Protein AF-A0A7S0Z0B0-F1 (afdb_monomer_lite)

pLDDT: mean 73.22, std 22.77, range [30.81, 98.38]

Organism: NCBI:txid464990

Radius of gyration: 20.61 Å; chains: 1; bounding box: 43×30×64 Å

Sequence (188 aa):
VGSALHVGWGVGGGGGDIWGQVTAACDRQGQSWASWAYKSFCIDDAPAHGEGQCGAFGCCRTGYGGHMFGNATIPPLDAQAKLARTYAPAVSGEILTSLFDPATHTFTLTYAPGAPGAGGAGATEIFTSDKLHYPDGMSVAVEPEGSATWKRVPNGLVVVATGAPLTDQITITVSPVNPSRGGAGAGR

Secondary structure (DSSP, 8-state):
-PPP-------SS----HHHHHHHHHHHHT-----S-SS-----SS---S--GGGGSSSSSS-SS-SSSTTSSS--HHHHHHHS--EEEE-SEEEEEEEEETTTTEEEEEEEEPPTTSS--PPEEEE--HHHH-TT-EEEEEESTTSEEEEEETTEEEEEE-SSS--S-EEEEEEE--TT--------

Foldseek 3Di:
DDDDDPPDPDDDDDPDPPLLVVVQVCQAVVHDDDDPDPDADAPDPDQDDDDDPCCDPGDSSHDDACPQAHNDPDRPLVSCLSPVAKWWPDDQAAWPGWDADSVFSKTKTKGFHDDDPPPDLAWTKIFHPCVNFAVVHKDKDKPPPPQWDWDDDVRTITIGGDVPVRDRMMMIMIGHDDPVPPDDDDDD

Structure 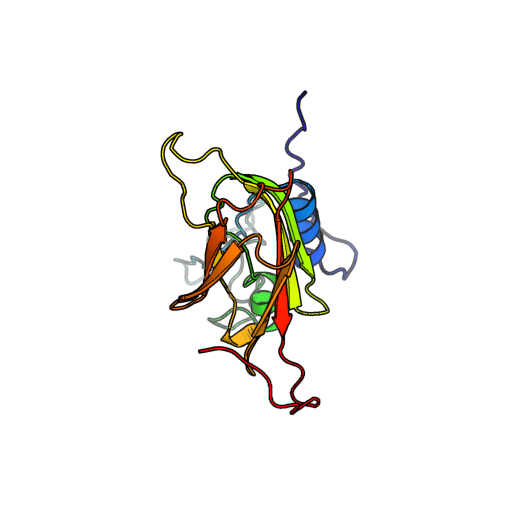(mmCIF, N/CA/C/O backbone):
data_AF-A0A7S0Z0B0-F1
#
_entry.id   AF-A0A7S0Z0B0-F1
#
loop_
_atom_site.group_PDB
_atom_site.id
_atom_site.type_symbol
_atom_site.label_atom_id
_atom_site.label_alt_id
_atom_site.label_comp_id
_atom_site.label_asym_id
_atom_site.label_entity_id
_atom_site.label_seq_id
_atom_site.pdbx_PDB_ins_code
_atom_site.Cartn_x
_atom_site.Cartn_y
_atom_site.Cartn_z
_atom_site.occupancy
_atom_site.B_iso_or_equiv
_atom_site.auth_seq_id
_atom_site.auth_comp_id
_atom_site.auth_asym_id
_atom_site.auth_atom_id
_atom_site.pdbx_PDB_model_num
ATOM 1 N N . VAL A 1 1 ? -21.133 12.444 -9.482 1.00 33.47 1 VAL A N 1
ATOM 2 C CA . VAL A 1 1 ? -20.845 13.547 -10.431 1.00 33.47 1 VAL A CA 1
ATOM 3 C C . VAL A 1 1 ? -19.562 13.163 -11.144 1.00 33.47 1 VAL A C 1
ATOM 5 O O . VAL A 1 1 ? -18.609 12.820 -10.463 1.00 33.47 1 VAL A O 1
ATOM 8 N N . GLY A 1 2 ? -19.619 13.003 -12.467 1.00 39.12 2 GLY A N 1
ATOM 9 C CA . GLY A 1 2 ? -18.650 12.217 -13.235 1.00 39.12 2 GLY A CA 1
ATOM 10 C C . GLY A 1 2 ? -17.251 12.826 -13.294 1.00 39.12 2 GLY A C 1
ATOM 11 O O . GLY A 1 2 ? -17.096 13.967 -13.718 1.00 39.12 2 GLY A O 1
ATOM 12 N N . SER A 1 3 ? -16.245 12.027 -12.939 1.00 32.62 3 SER A N 1
ATOM 13 C CA . SER A 1 3 ? -14.854 12.289 -13.300 1.00 32.62 3 SER A CA 1
ATOM 14 C C . SER A 1 3 ? -14.544 11.539 -14.587 1.00 32.62 3 SER A C 1
ATOM 16 O O . SER A 1 3 ? -14.638 10.314 -14.652 1.00 32.62 3 SER A O 1
ATOM 18 N N . ALA A 1 4 ? -14.222 12.301 -15.628 1.00 32.06 4 ALA A N 1
ATOM 19 C CA . ALA A 1 4 ? -13.743 11.780 -16.894 1.00 32.06 4 ALA A CA 1
ATOM 20 C C . ALA A 1 4 ? -12.455 10.967 -16.679 1.00 32.06 4 ALA A C 1
ATOM 22 O O . ALA A 1 4 ? -11.542 11.401 -15.976 1.00 32.06 4 ALA A O 1
ATOM 23 N N . LEU A 1 5 ? -12.392 9.795 -17.312 1.00 33.78 5 LEU A N 1
ATOM 24 C CA . LEU A 1 5 ? -11.193 8.976 -17.442 1.00 33.78 5 LEU A CA 1
ATOM 25 C C . LEU A 1 5 ? -10.121 9.798 -18.177 1.00 33.78 5 LEU A C 1
ATOM 27 O O . LEU A 1 5 ? -10.195 9.976 -19.393 1.00 33.78 5 LEU A O 1
ATOM 31 N N . HIS A 1 6 ? -9.140 10.334 -17.452 1.00 31.28 6 HIS A N 1
ATOM 32 C CA . HIS A 1 6 ? -7.998 11.008 -18.062 1.00 31.28 6 HIS A CA 1
ATOM 33 C C . HIS A 1 6 ? -6.960 9.944 -18.440 1.00 31.28 6 HIS A C 1
ATOM 35 O O . HIS A 1 6 ? -6.058 9.627 -17.669 1.00 31.28 6 HIS A O 1
ATOM 41 N N . VAL A 1 7 ? -7.108 9.352 -19.629 1.00 36.03 7 VAL A N 1
ATOM 42 C CA . VAL A 1 7 ? -6.058 8.513 -20.223 1.00 36.03 7 VAL A CA 1
ATOM 43 C C . VAL A 1 7 ? -4.972 9.448 -20.749 1.00 36.03 7 VAL A C 1
ATOM 45 O O . VAL A 1 7 ? -5.028 9.923 -21.882 1.00 36.03 7 VAL A O 1
ATOM 48 N N . GLY A 1 8 ? -4.006 9.773 -19.892 1.00 30.81 8 GLY A N 1
ATOM 49 C CA . GLY A 1 8 ? -2.824 10.533 -20.282 1.00 30.81 8 GLY A CA 1
ATOM 50 C C . GLY A 1 8 ? -1.891 9.669 -21.128 1.00 30.81 8 GLY A C 1
ATOM 51 O O . GLY A 1 8 ? -1.116 8.884 -20.590 1.00 30.81 8 GLY A O 1
ATOM 52 N N . TRP A 1 9 ? -1.941 9.826 -22.450 1.00 35.41 9 TRP A N 1
ATOM 53 C CA . TRP A 1 9 ? -0.894 9.334 -23.344 1.00 35.41 9 TRP A CA 1
ATOM 54 C C . TRP A 1 9 ? 0.287 10.306 -23.299 1.00 35.41 9 TRP A C 1
ATOM 56 O O . TRP A 1 9 ? 0.296 11.329 -23.981 1.00 35.41 9 TRP A O 1
ATOM 66 N N . GLY A 1 10 ? 1.284 10.010 -22.469 1.00 32.94 10 GLY A N 1
ATOM 67 C CA . GLY A 1 10 ? 2.543 10.750 -22.457 1.00 32.94 10 GLY A CA 1
ATOM 68 C C . GLY A 1 10 ? 3.464 10.272 -23.575 1.00 32.94 10 GLY A C 1
ATOM 69 O O . GLY A 1 10 ? 4.235 9.338 -23.372 1.00 32.94 10 GLY A O 1
ATOM 70 N N . VAL A 1 11 ? 3.410 10.918 -24.742 1.00 39.50 11 VAL A N 1
ATOM 71 C CA . VAL A 1 11 ? 4.448 10.795 -25.776 1.00 39.50 11 VAL A CA 1
ATOM 72 C C . VAL A 1 11 ? 5.296 12.069 -25.772 1.00 39.50 11 VAL A C 1
ATOM 74 O O . VAL A 1 11 ? 4.862 13.101 -26.267 1.00 39.50 11 VAL A O 1
ATOM 77 N N . GLY A 1 12 ? 6.520 11.957 -25.245 1.00 34.62 12 GLY A N 1
ATOM 78 C CA . GLY A 1 12 ? 7.667 12.812 -25.582 1.00 34.62 12 GLY A CA 1
ATOM 79 C C . GLY A 1 12 ? 7.821 14.146 -24.835 1.00 34.62 12 GLY A C 1
ATOM 80 O O . GLY A 1 12 ? 6.920 14.974 -24.815 1.00 34.62 12 GLY A O 1
ATOM 81 N N . GLY A 1 13 ? 9.031 14.399 -24.313 1.00 33.38 13 GLY A N 1
ATOM 82 C CA . GLY A 1 13 ? 9.547 15.773 -24.192 1.00 33.38 13 GLY A CA 1
ATOM 83 C C . GLY A 1 13 ? 10.157 16.222 -22.861 1.00 33.38 13 GLY A C 1
ATOM 84 O O . GLY A 1 13 ? 10.573 17.370 -22.771 1.00 33.38 13 GLY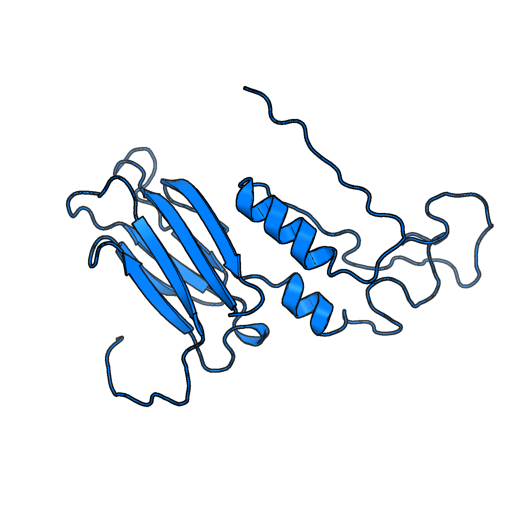 A O 1
ATOM 85 N N . GLY A 1 14 ? 10.258 15.370 -21.841 1.00 35.91 14 GLY A N 1
ATOM 86 C CA . GLY A 1 14 ? 10.975 15.704 -20.606 1.00 35.91 14 GLY A CA 1
ATOM 87 C C . GLY A 1 14 ? 11.312 14.441 -19.830 1.00 35.91 14 GLY A C 1
ATOM 88 O O . GLY A 1 14 ? 10.442 13.596 -19.649 1.00 35.91 14 GLY A O 1
ATOM 89 N N . GLY A 1 15 ? 12.565 14.282 -19.403 1.00 48.47 15 GLY A N 1
ATOM 90 C CA . GLY A 1 15 ? 13.055 13.127 -18.635 1.00 48.47 15 GLY A CA 1
ATOM 91 C C . GLY A 1 15 ? 12.501 13.060 -17.207 1.00 48.47 15 GLY A C 1
ATOM 92 O O . GLY A 1 15 ? 13.269 13.024 -16.252 1.00 48.47 15 GLY A O 1
ATOM 93 N N . GLY A 1 16 ? 11.179 13.112 -17.053 1.00 61.94 16 GLY A N 1
ATOM 94 C CA . GLY A 1 16 ? 10.476 12.991 -15.782 1.00 61.94 16 GLY A CA 1
ATOM 95 C C . GLY A 1 16 ? 10.054 11.551 -15.499 1.00 61.94 16 GLY A C 1
ATOM 96 O O . GLY A 1 16 ? 9.845 10.753 -16.412 1.00 61.94 16 GLY A O 1
ATOM 97 N N . ASP A 1 17 ? 9.907 11.224 -14.217 1.00 78.38 17 ASP A N 1
ATOM 98 C CA . ASP A 1 17 ? 9.410 9.929 -13.753 1.00 78.38 17 ASP A CA 1
ATOM 99 C C . ASP A 1 17 ? 7.920 9.733 -14.095 1.00 78.38 17 ASP A C 1
ATOM 101 O O . ASP A 1 17 ? 7.039 9.951 -13.262 1.00 78.38 17 ASP A O 1
ATOM 105 N N . ILE A 1 18 ? 7.629 9.356 -15.343 1.00 79.44 18 ILE A N 1
ATOM 106 C CA . ILE A 1 18 ? 6.256 9.179 -15.839 1.00 79.44 18 ILE A CA 1
ATOM 107 C C . ILE A 1 18 ? 5.487 8.108 -15.057 1.00 79.44 18 ILE A C 1
ATOM 109 O O . ILE A 1 18 ? 4.300 8.276 -14.789 1.00 79.44 18 ILE A O 1
ATOM 113 N N . TRP A 1 19 ? 6.168 7.043 -14.628 1.00 79.50 19 TRP A N 1
ATOM 114 C CA . TRP A 1 19 ? 5.564 5.982 -13.827 1.00 79.50 19 TRP A CA 1
ATOM 115 C C . TRP A 1 19 ? 5.116 6.515 -12.476 1.00 79.50 19 TRP A C 1
ATOM 117 O O . TRP A 1 19 ? 3.941 6.385 -12.143 1.00 79.50 19 TRP A O 1
ATOM 127 N N . GLY A 1 20 ? 6.015 7.190 -11.752 1.00 84.25 20 GLY A N 1
ATOM 128 C CA . GLY A 1 20 ? 5.686 7.805 -10.470 1.00 84.25 20 GLY A CA 1
ATOM 129 C C . GLY A 1 20 ? 4.535 8.806 -10.583 1.00 84.25 20 GLY A C 1
ATOM 130 O O . GLY A 1 20 ? 3.634 8.800 -9.745 1.00 84.25 20 GLY A O 1
ATOM 131 N N . GLN A 1 21 ? 4.507 9.616 -11.648 1.00 86.31 21 GLN A N 1
ATOM 132 C CA . GLN A 1 21 ? 3.432 10.584 -11.888 1.00 86.31 21 GLN A CA 1
ATOM 133 C C . GLN A 1 21 ? 2.070 9.916 -12.111 1.00 86.31 21 GLN A C 1
ATOM 135 O O . GLN A 1 21 ? 1.090 10.323 -11.483 1.00 86.31 21 GLN A O 1
ATOM 140 N N . VAL A 1 22 ? 2.006 8.894 -12.972 1.00 89.12 22 VAL A N 1
ATOM 141 C CA . VAL A 1 22 ? 0.758 8.174 -13.271 1.00 89.12 22 VAL A CA 1
ATOM 142 C C . VAL A 1 22 ? 0.271 7.421 -12.040 1.00 89.12 22 VAL A C 1
ATOM 144 O O . VAL A 1 22 ? -0.881 7.593 -11.648 1.00 89.12 22 VAL A O 1
ATOM 147 N N . THR A 1 23 ? 1.140 6.660 -11.369 1.00 90.06 23 THR A N 1
ATOM 148 C CA . THR A 1 23 ? 0.734 5.903 -10.177 1.00 90.06 23 THR A CA 1
ATOM 149 C C . THR A 1 23 ? 0.296 6.830 -9.046 1.00 90.06 23 THR A C 1
ATOM 151 O O . THR A 1 23 ? -0.716 6.572 -8.411 1.00 90.06 23 THR A O 1
ATOM 154 N N . ALA A 1 24 ? 0.981 7.962 -8.835 1.00 88.19 24 ALA A N 1
ATOM 155 C CA . ALA A 1 24 ? 0.568 8.936 -7.824 1.00 88.19 24 ALA A CA 1
ATOM 156 C C . ALA A 1 24 ? -0.768 9.613 -8.172 1.00 88.19 24 ALA A C 1
ATOM 158 O O . ALA A 1 24 ? -1.536 9.964 -7.277 1.00 88.19 24 ALA A O 1
ATOM 159 N N . ALA A 1 25 ? -1.057 9.830 -9.459 1.00 90.81 25 ALA A N 1
ATOM 160 C CA . ALA A 1 25 ? -2.356 10.337 -9.887 1.00 90.81 25 ALA A CA 1
ATOM 161 C C . ALA A 1 25 ? -3.469 9.308 -9.643 1.00 90.81 25 ALA A C 1
ATOM 163 O O . ALA A 1 25 ? -4.513 9.681 -9.114 1.00 90.81 25 ALA A O 1
ATOM 164 N N . CYS A 1 26 ? -3.227 8.037 -9.966 1.00 92.19 26 CYS A N 1
ATOM 165 C CA . CYS A 1 26 ? -4.149 6.936 -9.700 1.00 92.19 26 CYS A CA 1
ATOM 166 C C . CYS A 1 26 ? -4.450 6.783 -8.203 1.00 92.19 26 CYS A C 1
ATOM 168 O O . CYS A 1 26 ? -5.621 6.792 -7.826 1.00 92.19 26 CYS A O 1
ATOM 170 N N . ASP A 1 27 ? -3.416 6.752 -7.358 1.00 91.56 27 ASP A N 1
ATOM 171 C CA . ASP A 1 27 ? -3.541 6.665 -5.898 1.00 91.56 27 ASP A CA 1
ATOM 172 C C . ASP A 1 27 ? -4.406 7.813 -5.337 1.00 91.56 27 ASP A C 1
ATOM 174 O O . ASP A 1 27 ? -5.366 7.584 -4.602 1.00 91.56 27 ASP A O 1
ATOM 178 N N . ARG A 1 28 ? -4.147 9.062 -5.761 1.00 88.50 28 ARG A N 1
ATOM 179 C CA . ARG A 1 28 ? -4.938 10.239 -5.339 1.00 88.50 28 ARG A CA 1
ATOM 180 C C . ARG A 1 28 ? -6.407 10.190 -5.760 1.00 88.50 28 ARG A C 1
ATOM 182 O O . ARG A 1 28 ? -7.221 10.873 -5.148 1.00 88.50 28 ARG A O 1
ATOM 189 N N . GLN A 1 29 ? -6.729 9.473 -6.831 1.00 91.56 29 GLN A N 1
ATOM 190 C CA . GLN A 1 29 ? -8.088 9.385 -7.373 1.00 91.56 29 GLN A CA 1
ATOM 191 C C . GLN A 1 29 ? -8.788 8.074 -6.997 1.00 91.56 29 GLN A C 1
ATOM 193 O O . GLN A 1 29 ? -9.913 7.848 -7.440 1.00 91.56 29 GLN A O 1
ATOM 198 N N . GLY A 1 30 ? -8.130 7.194 -6.231 1.00 88.12 30 GLY A N 1
ATOM 199 C CA . GLY A 1 30 ? -8.649 5.860 -5.928 1.00 88.12 30 GLY A CA 1
ATOM 200 C C . GLY A 1 30 ? -8.866 5.006 -7.182 1.00 88.12 30 GLY A C 1
ATOM 201 O O . GLY A 1 30 ? -9.786 4.193 -7.222 1.00 88.12 30 GLY A O 1
ATOM 202 N N . GLN A 1 31 ? -8.070 5.220 -8.235 1.00 91.81 31 GLN A N 1
ATOM 203 C CA . GLN A 1 31 ? -8.204 4.500 -9.502 1.00 91.81 31 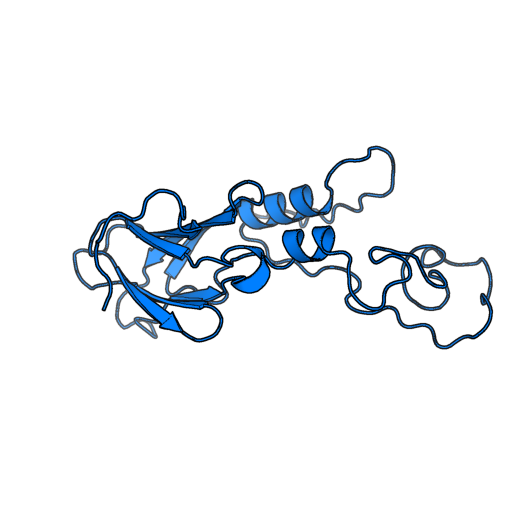GLN A CA 1
ATOM 204 C C . GLN A 1 31 ? -7.178 3.377 -9.608 1.00 91.81 31 GLN A C 1
ATOM 206 O O . GLN A 1 31 ? -5.991 3.567 -9.358 1.00 91.81 31 GLN A O 1
ATOM 211 N N . SER A 1 32 ? -7.630 2.206 -10.053 1.00 90.44 32 SER A N 1
ATOM 212 C CA . SER A 1 32 ? -6.728 1.140 -10.483 1.00 90.44 32 SER A CA 1
ATOM 213 C C . SER A 1 32 ? -6.073 1.488 -11.820 1.00 90.44 32 SER A C 1
ATOM 215 O O . SER A 1 32 ? -6.580 2.293 -12.602 1.00 90.44 32 SER A O 1
ATOM 217 N N . TRP A 1 33 ? -4.956 0.833 -12.109 1.00 90.62 33 TRP A N 1
ATOM 218 C CA . TRP A 1 33 ? -4.240 0.964 -13.371 1.00 90.62 33 TRP A CA 1
ATOM 219 C C . TRP A 1 33 ? -3.688 -0.392 -13.801 1.00 90.62 33 TRP A C 1
ATOM 221 O O . TRP A 1 33 ? -3.541 -1.312 -12.998 1.00 90.62 33 TRP A O 1
ATOM 231 N N . ALA A 1 34 ? -3.372 -0.506 -15.085 1.00 86.75 34 ALA A N 1
ATOM 232 C CA . ALA A 1 34 ? -2.645 -1.633 -15.645 1.00 86.75 34 ALA A CA 1
ATOM 233 C C . ALA A 1 34 ? -1.553 -1.075 -16.555 1.00 86.75 34 ALA A C 1
ATOM 235 O O . ALA A 1 34 ? -1.832 -0.245 -17.422 1.00 86.75 34 ALA A O 1
ATOM 236 N N . SER A 1 35 ? -0.305 -1.492 -16.343 1.00 80.44 35 SER A N 1
ATOM 237 C CA . SER A 1 35 ? 0.793 -1.080 -17.212 1.00 80.44 35 SER A CA 1
ATOM 238 C C . SER A 1 35 ? 0.782 -1.891 -18.507 1.00 80.44 35 SER A C 1
ATOM 240 O O . SER A 1 35 ? 0.527 -3.097 -18.519 1.00 80.44 35 SER A O 1
ATOM 242 N N . TRP A 1 36 ? 1.086 -1.216 -19.613 1.00 70.12 36 TRP A N 1
ATOM 243 C CA . TRP A 1 36 ? 1.367 -1.855 -20.893 1.00 70.12 36 TRP A CA 1
ATOM 244 C C . TRP A 1 36 ? 2.876 -1.790 -21.175 1.00 70.12 36 TRP A C 1
ATOM 246 O O . TRP A 1 36 ? 3.453 -0.714 -21.058 1.00 70.12 36 TRP A O 1
ATOM 256 N N . ALA A 1 37 ? 3.568 -2.865 -21.558 1.00 64.06 37 ALA A N 1
ATOM 257 C CA . ALA A 1 37 ? 3.147 -4.269 -21.637 1.00 64.06 37 ALA A CA 1
ATOM 258 C C . ALA A 1 37 ? 3.887 -5.106 -20.583 1.00 64.06 37 ALA A C 1
ATOM 260 O O . ALA A 1 37 ? 5.062 -4.873 -20.326 1.00 64.06 37 ALA A O 1
ATOM 261 N N . TYR A 1 38 ? 3.231 -6.123 -20.015 1.00 59.22 38 TYR A N 1
ATOM 262 C CA . TYR A 1 38 ? 3.886 -7.072 -19.100 1.00 59.22 38 TYR A CA 1
ATOM 263 C C . TYR A 1 38 ? 4.951 -7.937 -19.801 1.00 59.22 38 TYR A C 1
ATOM 265 O O . TYR A 1 38 ? 5.950 -8.319 -19.197 1.00 59.22 38 TYR A O 1
ATOM 273 N N . LYS A 1 39 ? 4.746 -8.251 -21.086 1.00 55.66 39 LYS A N 1
ATOM 274 C CA . LYS A 1 39 ? 5.649 -9.072 -21.898 1.00 55.66 39 LYS A CA 1
ATOM 275 C C . LYS A 1 39 ? 5.731 -8.527 -23.319 1.00 55.66 39 LYS A C 1
ATOM 277 O O . LYS A 1 39 ? 4.713 -8.164 -23.905 1.00 55.66 39 LYS A O 1
ATOM 282 N N . SER A 1 40 ? 6.930 -8.552 -23.891 1.00 53.16 40 SER A N 1
ATOM 283 C CA . SER A 1 40 ? 7.136 -8.328 -25.321 1.00 53.16 40 SER A CA 1
ATOM 284 C C . SER A 1 40 ? 6.813 -9.607 -26.093 1.00 53.16 40 SER A C 1
ATOM 286 O O . SER A 1 40 ? 7.442 -10.644 -25.882 1.00 53.16 40 SER A O 1
ATOM 288 N N . PHE A 1 41 ? 5.828 -9.542 -26.986 1.00 50.72 41 PHE A N 1
ATOM 289 C CA . PHE A 1 41 ? 5.547 -10.602 -27.951 1.00 50.72 41 PHE A CA 1
ATOM 290 C C . PHE A 1 41 ? 6.136 -10.185 -29.304 1.00 50.72 41 PHE A C 1
ATOM 292 O O . PHE A 1 41 ? 5.626 -9.268 -29.949 1.00 50.72 41 PHE A O 1
ATOM 299 N N . CYS A 1 42 ? 7.217 -10.847 -29.717 1.00 50.59 42 CYS A N 1
ATOM 300 C CA . CYS A 1 42 ? 7.668 -10.860 -31.106 1.00 50.59 42 CYS A CA 1
ATOM 301 C C . CYS A 1 42 ? 7.602 -12.306 -31.597 1.00 50.59 42 CYS A C 1
ATOM 303 O O . CYS A 1 42 ? 8.120 -13.200 -30.929 1.00 50.59 42 CYS A O 1
ATOM 305 N N . ILE A 1 43 ? 6.924 -12.515 -32.725 1.00 44.09 43 ILE A N 1
ATOM 306 C CA . ILE A 1 43 ? 6.898 -13.792 -33.454 1.00 44.09 43 ILE A CA 1
ATOM 307 C C . ILE A 1 43 ? 7.890 -13.777 -34.627 1.00 44.09 43 ILE A C 1
ATOM 309 O O . ILE A 1 43 ? 8.285 -14.843 -35.081 1.00 44.09 43 ILE A O 1
ATOM 313 N N . ASP A 1 44 ? 8.327 -12.599 -35.081 1.00 47.03 44 ASP A N 1
ATOM 314 C CA . ASP A 1 44 ? 9.138 -12.473 -36.291 1.00 47.03 44 ASP A CA 1
ATOM 315 C C . ASP A 1 44 ? 10.639 -12.345 -35.993 1.00 47.03 44 ASP A C 1
ATOM 317 O O . ASP A 1 44 ? 11.050 -11.796 -34.964 1.00 47.03 44 ASP A O 1
ATOM 321 N N . ASP A 1 45 ? 11.460 -12.782 -36.951 1.00 52.00 45 ASP A N 1
ATOM 322 C CA . ASP A 1 45 ? 12.933 -12.737 -36.915 1.00 52.00 45 ASP A CA 1
ATOM 323 C C . ASP A 1 45 ? 13.513 -11.533 -37.695 1.00 52.00 45 ASP A C 1
ATOM 325 O O . ASP A 1 45 ? 14.711 -11.256 -37.623 1.00 52.00 45 ASP A O 1
ATOM 329 N N . ALA A 1 46 ? 12.660 -10.795 -38.423 1.00 53.47 46 ALA A N 1
ATOM 330 C CA . ALA A 1 46 ? 12.976 -9.518 -39.063 1.00 53.47 46 ALA A CA 1
ATOM 331 C C . ALA A 1 46 ? 11.842 -8.469 -38.899 1.00 53.47 46 ALA A C 1
ATOM 333 O O . ALA A 1 46 ? 10.674 -8.836 -38.773 1.00 53.47 46 ALA A O 1
ATOM 334 N N . PRO A 1 47 ? 12.143 -7.152 -38.934 1.00 52.59 47 PRO A N 1
ATOM 335 C CA . PRO A 1 47 ? 11.142 -6.092 -38.793 1.00 52.59 47 PRO A CA 1
ATOM 336 C C . PRO A 1 47 ? 10.142 -6.097 -39.957 1.00 52.59 47 PRO A C 1
ATOM 338 O O . PRO A 1 47 ? 10.445 -5.660 -41.069 1.00 52.59 47 PRO A O 1
ATOM 341 N N . ALA A 1 48 ? 8.921 -6.554 -39.687 1.00 51.34 48 ALA A N 1
ATOM 342 C CA . ALA A 1 48 ? 7.823 -6.519 -40.640 1.00 51.34 48 ALA A CA 1
ATOM 343 C C . ALA A 1 48 ? 7.197 -5.107 -40.702 1.00 51.34 48 ALA A C 1
ATOM 345 O O . ALA A 1 48 ? 6.271 -4.775 -39.966 1.00 51.34 48 ALA A O 1
ATOM 346 N N . HIS A 1 49 ? 7.703 -4.300 -41.639 1.00 49.25 49 HIS A N 1
ATOM 347 C CA . HIS A 1 49 ? 7.024 -3.180 -42.314 1.00 49.25 49 HIS A CA 1
ATOM 348 C C . HIS A 1 49 ? 6.653 -1.920 -41.491 1.00 49.25 49 HIS A C 1
ATOM 350 O O . HIS A 1 49 ? 5.895 -1.941 -40.521 1.00 49.25 49 HIS A O 1
ATOM 356 N N . GLY A 1 50 ? 7.134 -0.765 -41.968 1.00 49.09 50 GLY A N 1
ATOM 357 C CA . GLY A 1 50 ? 7.006 0.564 -41.353 1.00 49.09 50 GLY A CA 1
ATOM 358 C C . GLY A 1 50 ? 5.631 1.247 -41.435 1.00 49.09 50 GLY A C 1
ATOM 359 O O . GLY A 1 50 ? 5.580 2.429 -41.750 1.00 49.09 50 GLY A O 1
ATOM 360 N N . GLU A 1 51 ? 4.523 0.557 -41.143 1.00 51.31 51 GLU A N 1
ATOM 361 C CA . GLU A 1 51 ? 3.166 1.107 -41.369 1.00 51.31 51 GLU A CA 1
ATOM 362 C C . GLU A 1 51 ? 2.189 1.042 -40.174 1.00 51.31 51 GLU A C 1
ATOM 364 O O . GLU A 1 51 ? 0.982 0.866 -40.350 1.00 51.31 51 GLU A O 1
ATOM 369 N N . GLY A 1 52 ? 2.637 1.197 -38.926 1.00 48.59 52 GLY A N 1
ATOM 370 C CA . GLY A 1 52 ? 1.685 1.336 -37.811 1.00 48.59 52 GLY A CA 1
ATOM 371 C C . GLY A 1 52 ? 2.177 2.159 -36.645 1.00 48.59 52 GLY A C 1
ATOM 372 O O . GLY A 1 52 ? 3.356 2.118 -36.334 1.00 48.59 52 GLY A O 1
ATOM 373 N N . GLN A 1 53 ? 1.253 2.832 -35.949 1.00 43.94 53 GLN A N 1
ATOM 374 C CA . GLN A 1 53 ? 1.507 3.523 -34.673 1.00 43.94 53 GLN A CA 1
ATOM 375 C C . GLN A 1 53 ? 2.072 2.600 -33.590 1.00 43.94 53 GLN A C 1
ATOM 377 O O . GLN A 1 53 ? 2.787 3.050 -32.702 1.00 43.94 53 GLN A O 1
ATOM 382 N N . CYS A 1 54 ? 1.804 1.299 -33.692 1.00 43.41 54 CYS A N 1
ATOM 383 C CA . CYS A 1 54 ? 2.420 0.308 -32.825 1.00 43.41 54 CYS A CA 1
ATOM 384 C C . CYS A 1 54 ? 3.935 0.201 -33.084 1.00 43.41 54 CYS A C 1
ATOM 386 O O . CYS A 1 54 ? 4.624 -0.199 -32.157 1.00 43.41 54 CYS A O 1
ATOM 388 N N . GLY A 1 55 ? 4.419 0.680 -34.254 1.00 42.97 55 GLY A N 1
ATOM 389 C CA . GLY A 1 55 ? 5.793 0.779 -34.822 1.00 42.97 55 GLY A CA 1
ATOM 390 C C . GLY A 1 55 ? 6.954 0.799 -33.823 1.00 42.97 55 GLY A C 1
ATOM 391 O O . GLY A 1 55 ? 7.985 0.140 -33.976 1.00 42.97 55 GLY A O 1
ATOM 392 N N . ALA A 1 56 ? 6.746 1.585 -32.778 1.00 41.94 56 ALA A N 1
ATOM 393 C CA . ALA A 1 56 ? 7.749 1.964 -31.808 1.00 41.94 56 ALA A CA 1
ATOM 394 C C . ALA A 1 56 ? 7.453 1.462 -30.372 1.00 41.94 56 ALA A C 1
ATOM 396 O O . ALA A 1 56 ? 8.173 1.866 -29.467 1.00 41.94 56 ALA A O 1
ATOM 397 N N . PHE A 1 57 ? 6.408 0.641 -30.113 1.00 42.69 57 PHE A N 1
ATOM 398 C CA . PHE A 1 57 ? 5.826 0.487 -28.750 1.00 42.69 57 PHE A CA 1
ATOM 399 C C . PHE A 1 57 ? 5.224 -0.897 -28.284 1.00 42.69 57 PHE A C 1
ATOM 401 O O . PHE A 1 57 ? 4.267 -0.913 -27.522 1.00 42.69 57 PHE A O 1
ATOM 408 N N . GLY A 1 58 ? 5.753 -2.081 -28.613 1.00 47.28 58 GLY A N 1
ATOM 409 C CA . GLY A 1 58 ? 5.279 -3.466 -28.168 1.00 47.28 58 GLY A CA 1
ATOM 410 C C . GLY A 1 58 ? 4.146 -4.245 -28.968 1.00 47.28 58 GLY A C 1
ATOM 411 O O . GLY A 1 58 ? 3.029 -3.752 -28.915 1.00 47.28 58 GLY A O 1
ATOM 412 N N . CYS A 1 59 ? 4.385 -5.413 -29.677 1.00 40.16 59 CYS A N 1
ATOM 413 C CA . CYS A 1 59 ? 3.608 -6.179 -30.767 1.00 40.16 59 CYS A CA 1
ATOM 414 C C . CYS A 1 59 ? 4.168 -6.253 -32.259 1.00 40.16 59 CYS A C 1
ATOM 416 O O . CYS A 1 59 ? 3.658 -5.514 -33.099 1.00 40.16 59 CYS A O 1
ATOM 418 N N . CYS A 1 60 ? 5.163 -7.115 -32.614 1.00 49.03 60 CYS A N 1
ATOM 419 C CA . CYS A 1 60 ? 5.943 -7.316 -33.905 1.00 49.03 60 CYS A CA 1
ATOM 420 C C . CYS A 1 60 ? 6.406 -6.094 -34.741 1.00 49.03 60 CYS A C 1
ATOM 422 O O . CYS A 1 60 ? 7.327 -6.134 -35.550 1.00 49.03 60 CYS A O 1
ATOM 424 N N . ARG A 1 61 ? 5.762 -4.979 -34.504 1.00 44.31 61 ARG A N 1
ATOM 425 C CA . ARG A 1 61 ? 5.769 -3.694 -35.139 1.00 44.31 61 ARG A CA 1
ATOM 426 C C . ARG A 1 61 ? 6.342 -2.744 -34.117 1.00 44.31 61 ARG A C 1
ATOM 428 O O . ARG A 1 61 ? 5.820 -1.686 -34.011 1.00 44.31 61 ARG A O 1
ATOM 435 N N . THR A 1 62 ? 7.199 -3.155 -33.197 1.00 41.56 62 THR A N 1
ATOM 436 C CA . THR A 1 62 ? 7.108 -2.643 -31.820 1.00 41.56 62 THR A CA 1
ATOM 437 C C . THR A 1 62 ? 8.408 -2.690 -31.039 1.00 41.56 62 THR A C 1
ATOM 439 O O . THR A 1 62 ? 8.441 -2.565 -29.813 1.00 41.56 62 THR A O 1
ATOM 442 N N . GLY A 1 63 ? 9.470 -2.911 -31.798 1.00 40.38 63 GLY A N 1
ATOM 443 C CA . GLY A 1 63 ? 10.824 -3.051 -31.320 1.00 40.38 63 GLY A CA 1
ATOM 444 C C . GLY A 1 63 ? 11.242 -4.508 -31.191 1.00 40.38 63 GLY A C 1
ATOM 445 O O . GLY A 1 63 ? 10.688 -5.269 -30.397 1.00 40.38 63 GLY A O 1
ATOM 446 N N . TYR A 1 64 ? 12.292 -4.852 -31.937 1.00 41.34 64 TYR A N 1
ATOM 447 C CA . TYR A 1 64 ? 13.308 -5.773 -31.439 1.00 41.34 64 TYR A CA 1
ATOM 448 C C . TYR A 1 64 ? 13.938 -5.139 -30.203 1.00 41.34 64 TYR A C 1
ATOM 450 O O . TYR A 1 64 ? 14.230 -3.949 -30.232 1.00 41.34 64 TYR A O 1
ATOM 458 N N . GLY A 1 65 ? 14.088 -5.935 -29.142 1.00 38.81 65 GLY A N 1
ATOM 459 C CA . GLY A 1 65 ? 14.800 -5.644 -27.891 1.00 38.81 65 GLY A CA 1
ATOM 460 C C . GLY A 1 65 ? 15.176 -4.184 -27.614 1.00 38.81 65 GLY A C 1
ATOM 461 O O . GLY A 1 65 ? 16.131 -3.668 -28.186 1.00 38.81 65 GLY A O 1
ATOM 462 N N . GLY A 1 66 ? 14.487 -3.571 -26.646 1.00 50.00 66 GLY A N 1
ATOM 463 C CA . GLY A 1 66 ? 14.903 -2.292 -26.069 1.00 50.00 66 GLY A CA 1
ATOM 464 C C . GLY A 1 66 ? 13.792 -1.316 -25.680 1.00 50.00 66 GLY A C 1
ATOM 465 O O . GLY A 1 66 ? 14.042 -0.120 -25.716 1.00 50.00 66 GLY A O 1
ATOM 466 N N . HIS A 1 67 ? 12.577 -1.753 -25.328 1.00 45.56 67 HIS A N 1
ATOM 467 C CA . HIS A 1 67 ? 11.491 -0.836 -24.945 1.00 45.56 67 HIS A CA 1
ATOM 468 C C . HIS A 1 67 ? 10.971 -1.133 -23.533 1.00 45.56 67 HIS A C 1
ATOM 470 O O . HIS A 1 67 ? 10.616 -2.264 -23.218 1.00 45.56 67 HIS A O 1
ATOM 476 N N . MET A 1 68 ? 11.003 -0.102 -22.678 1.00 47.72 68 MET A N 1
ATOM 477 C CA . MET A 1 68 ? 10.727 -0.075 -21.224 1.00 47.72 68 MET A CA 1
ATOM 478 C C . MET A 1 68 ? 11.611 -0.956 -20.323 1.00 47.72 68 MET A C 1
ATOM 480 O O . MET A 1 68 ? 11.787 -0.615 -19.156 1.00 47.72 68 MET A O 1
ATOM 484 N N . PHE A 1 69 ? 12.213 -2.027 -20.851 1.00 45.97 69 PHE A N 1
ATOM 485 C CA . PHE A 1 69 ? 12.960 -3.016 -20.064 1.00 45.97 69 PHE A CA 1
ATOM 486 C C . PHE A 1 69 ? 14.410 -3.271 -20.528 1.00 45.97 69 PHE A C 1
ATOM 488 O O . PHE A 1 69 ? 15.082 -4.173 -20.034 1.00 45.97 69 PHE A O 1
ATOM 495 N N . GLY A 1 70 ? 14.921 -2.468 -21.468 1.00 49.88 70 GLY A N 1
ATOM 496 C CA . GLY A 1 70 ? 16.245 -2.675 -22.067 1.00 49.88 70 GLY A CA 1
ATOM 497 C C . GLY A 1 70 ? 16.321 -3.952 -22.916 1.00 49.88 70 GLY A C 1
ATOM 498 O O . GLY A 1 70 ? 15.313 -4.417 -23.447 1.00 49.88 70 GLY A O 1
ATOM 499 N N . ASN A 1 71 ? 17.524 -4.515 -23.063 1.00 52.19 71 ASN A N 1
ATOM 500 C CA . ASN A 1 71 ? 17.743 -5.829 -23.688 1.00 52.19 71 ASN A CA 1
ATOM 501 C C . ASN A 1 71 ? 17.492 -7.002 -22.717 1.00 52.19 71 ASN A C 1
ATOM 503 O O . ASN A 1 71 ? 17.759 -8.152 -23.062 1.00 52.19 71 ASN A O 1
ATOM 507 N N . ALA A 1 72 ? 17.033 -6.711 -21.498 1.00 50.50 72 ALA A N 1
ATOM 508 C CA . ALA A 1 72 ? 16.885 -7.685 -20.437 1.00 50.50 72 ALA A CA 1
ATOM 509 C C . ALA A 1 72 ? 15.515 -8.371 -20.497 1.00 50.50 72 ALA A C 1
ATOM 511 O O . ALA A 1 72 ? 14.487 -7.761 -20.786 1.00 50.50 72 ALA A O 1
ATOM 512 N N . THR A 1 73 ? 15.496 -9.659 -20.155 1.00 53.28 73 THR A N 1
ATOM 513 C CA . THR A 1 73 ? 14.274 -10.464 -19.988 1.00 53.28 73 THR A CA 1
ATOM 514 C C . THR A 1 73 ? 13.465 -10.057 -18.749 1.00 53.28 73 THR A C 1
ATOM 516 O O . THR A 1 73 ? 12.337 -10.508 -18.570 1.00 53.28 73 THR A O 1
ATOM 519 N N . ILE A 1 74 ? 14.057 -9.237 -17.876 1.00 57.41 74 ILE A N 1
ATOM 520 C CA . ILE A 1 74 ? 13.488 -8.749 -16.622 1.00 57.41 74 ILE A CA 1
ATOM 521 C C . ILE A 1 74 ? 13.505 -7.215 -16.677 1.00 57.41 74 ILE A C 1
ATOM 523 O O . ILE A 1 74 ? 14.537 -6.656 -17.058 1.00 57.41 74 ILE A O 1
ATOM 527 N N . PRO A 1 75 ? 12.420 -6.527 -16.272 1.00 62.06 75 PRO A N 1
ATOM 528 C CA . PRO A 1 75 ? 12.426 -5.077 -16.124 1.00 62.06 75 PRO A CA 1
ATOM 529 C C . PRO A 1 75 ? 13.631 -4.578 -15.316 1.00 62.06 75 PRO A C 1
ATOM 531 O O . PRO A 1 75 ? 13.977 -5.217 -14.321 1.00 62.06 75 PRO A O 1
ATOM 534 N N . PRO A 1 76 ? 14.278 -3.453 -15.668 1.00 68.88 76 PRO A N 1
ATOM 535 C CA . PRO A 1 76 ? 15.317 -2.892 -14.828 1.00 68.88 76 PRO A CA 1
ATOM 536 C C . PRO A 1 76 ? 14.742 -2.561 -13.447 1.00 68.88 76 PRO A C 1
ATOM 538 O O . PRO A 1 76 ? 13.539 -2.340 -13.267 1.00 68.88 76 PRO A O 1
ATOM 541 N N . LEU A 1 77 ? 15.610 -2.647 -12.440 1.00 71.06 77 LEU A N 1
ATOM 542 C CA . LEU A 1 77 ? 15.217 -2.635 -11.032 1.00 71.06 77 LEU A CA 1
ATOM 543 C C . LEU A 1 77 ? 14.449 -1.362 -10.646 1.00 71.06 77 LEU A C 1
ATOM 545 O O . LEU A 1 77 ? 13.561 -1.414 -9.801 1.00 71.06 77 LEU A O 1
ATOM 549 N N . ASP A 1 78 ? 14.747 -0.241 -11.299 1.00 72.50 78 ASP A N 1
ATOM 550 C CA . ASP A 1 78 ? 14.058 1.034 -11.116 1.00 72.50 78 ASP A CA 1
ATOM 551 C C . ASP A 1 78 ? 12.586 0.969 -11.556 1.00 72.50 78 ASP A C 1
ATOM 553 O O . ASP A 1 78 ? 11.705 1.455 -10.847 1.00 72.50 78 ASP A O 1
ATOM 557 N N . ALA A 1 79 ? 12.295 0.323 -12.688 1.00 74.44 79 ALA A N 1
ATOM 558 C CA . ALA A 1 79 ? 10.933 0.102 -13.157 1.00 74.44 79 ALA A CA 1
ATOM 559 C C . ALA A 1 79 ? 10.185 -0.877 -12.241 1.00 74.44 79 ALA A C 1
ATOM 561 O O . ALA A 1 79 ? 9.023 -0.641 -11.905 1.00 74.44 79 ALA A O 1
ATOM 562 N N . GLN A 1 80 ? 10.856 -1.941 -11.781 1.00 79.44 80 GLN A N 1
ATOM 563 C CA . GLN A 1 80 ? 10.270 -2.869 -10.808 1.00 79.44 80 GLN A CA 1
ATOM 564 C C . GLN A 1 80 ? 9.901 -2.152 -9.510 1.00 79.44 80 GLN A C 1
ATOM 566 O O . GLN A 1 80 ? 8.772 -2.287 -9.054 1.00 79.44 80 GLN A O 1
ATOM 571 N N . ALA A 1 81 ? 10.810 -1.350 -8.951 1.00 82.50 81 ALA A N 1
ATOM 572 C CA . ALA A 1 81 ? 10.577 -0.618 -7.709 1.00 82.50 81 ALA A CA 1
ATOM 573 C C . ALA A 1 81 ? 9.417 0.386 -7.820 1.00 82.50 81 ALA A C 1
ATOM 575 O O . ALA A 1 81 ? 8.701 0.615 -6.855 1.00 82.50 81 ALA A O 1
ATOM 576 N N . LYS A 1 82 ? 9.182 0.972 -8.997 1.00 83.25 82 LYS A N 1
ATOM 577 C CA . LYS A 1 82 ? 8.069 1.918 -9.191 1.00 83.25 82 LYS A CA 1
ATOM 578 C C . LYS A 1 82 ? 6.707 1.235 -9.311 1.00 83.25 82 LYS A C 1
ATOM 580 O O . LYS A 1 82 ? 5.704 1.804 -8.880 1.00 83.25 82 LYS A O 1
ATOM 585 N N . LEU A 1 83 ? 6.668 0.046 -9.914 1.00 86.31 83 LEU A N 1
ATOM 586 C CA . LEU A 1 83 ? 5.431 -0.684 -10.207 1.00 86.31 83 LEU A CA 1
ATOM 587 C C . LEU A 1 83 ? 5.050 -1.685 -9.108 1.00 86.31 83 LEU A C 1
ATOM 589 O O . LEU A 1 83 ? 3.864 -1.902 -8.868 1.00 86.31 83 LEU A O 1
ATOM 593 N N . ALA A 1 84 ? 6.028 -2.276 -8.422 1.00 90.19 84 ALA A N 1
ATOM 594 C CA . ALA A 1 84 ? 5.825 -3.235 -7.338 1.00 90.19 84 ALA A CA 1
ATOM 595 C C . ALA A 1 84 ? 5.563 -2.523 -6.001 1.00 90.19 84 ALA A C 1
ATOM 597 O O . ALA A 1 84 ? 6.313 -2.682 -5.041 1.00 90.19 84 ALA A O 1
ATOM 598 N N . ARG A 1 85 ? 4.492 -1.728 -5.965 1.00 94.19 85 ARG A N 1
ATOM 599 C CA . ARG A 1 85 ? 4.091 -0.891 -4.827 1.00 94.19 85 ARG A CA 1
ATOM 600 C C . ARG A 1 85 ? 3.444 -1.732 -3.727 1.00 94.19 85 ARG A C 1
ATOM 602 O O . ARG A 1 85 ? 2.887 -2.796 -3.991 1.00 94.19 85 ARG A O 1
ATOM 609 N N . THR A 1 86 ? 3.456 -1.217 -2.504 1.00 96.75 86 THR A N 1
ATOM 610 C CA . THR A 1 86 ? 2.559 -1.681 -1.434 1.00 96.75 86 THR A CA 1
ATOM 611 C C . THR A 1 86 ? 1.168 -1.099 -1.679 1.00 96.75 86 THR A C 1
ATOM 613 O O . THR A 1 86 ? 1.054 0.096 -1.947 1.00 96.75 86 THR A O 1
ATOM 616 N N . TYR A 1 87 ? 0.123 -1.925 -1.627 1.00 96.75 87 TYR A N 1
ATOM 617 C CA . TYR A 1 87 ? -1.261 -1.498 -1.877 1.00 96.75 87 TYR A CA 1
ATOM 618 C C . TYR A 1 87 ? -2.266 -2.404 -1.161 1.00 96.75 87 TYR A C 1
ATOM 620 O O . TYR A 1 87 ? -1.920 -3.503 -0.732 1.00 96.75 87 TYR A O 1
ATOM 628 N N . ALA A 1 88 ? -3.517 -1.956 -1.043 1.00 96.81 88 ALA A N 1
ATOM 629 C CA . ALA A 1 88 ? -4.591 -2.722 -0.415 1.00 96.81 88 ALA A CA 1
ATOM 630 C C . ALA A 1 88 ? -5.484 -3.404 -1.471 1.00 96.81 88 ALA A C 1
ATOM 632 O O . ALA A 1 88 ? -6.370 -2.743 -2.015 1.00 96.81 88 ALA A O 1
ATOM 633 N N . PRO A 1 89 ? -5.270 -4.695 -1.808 1.00 94.94 89 PRO A N 1
ATOM 634 C CA . PRO A 1 89 ? -6.105 -5.403 -2.784 1.00 94.94 89 PRO A CA 1
ATOM 635 C C . PRO A 1 89 ? -7.566 -5.562 -2.343 1.00 94.94 89 PRO A C 1
ATOM 637 O O . PRO A 1 89 ? -8.448 -5.653 -3.193 1.00 94.94 89 PRO A O 1
ATOM 640 N N . ALA A 1 90 ? -7.827 -5.588 -1.034 1.00 93.50 90 ALA A N 1
ATOM 641 C CA . ALA A 1 90 ? -9.171 -5.675 -0.478 1.00 93.50 90 ALA A CA 1
ATOM 642 C C . ALA A 1 90 ? -9.262 -4.836 0.799 1.00 93.50 90 ALA A C 1
ATOM 644 O O . ALA A 1 90 ? -8.413 -4.952 1.678 1.00 93.50 90 ALA A O 1
ATOM 645 N N . VAL A 1 91 ? -10.301 -4.007 0.923 1.00 92.81 91 VAL A N 1
ATOM 646 C CA . VAL A 1 91 ? -10.539 -3.164 2.104 1.00 92.81 91 VAL A CA 1
ATOM 647 C C . VAL A 1 91 ? -11.940 -3.436 2.632 1.00 92.81 91 VAL A C 1
ATOM 649 O O . VAL A 1 91 ? -12.913 -3.364 1.884 1.00 92.81 91 VAL A O 1
ATOM 652 N N . SER A 1 92 ? -12.052 -3.745 3.924 1.00 91.38 92 SER A N 1
ATOM 653 C CA . SER A 1 92 ? -13.340 -3.985 4.585 1.00 91.38 92 SER A CA 1
ATOM 654 C C . SER A 1 92 ? -13.998 -2.671 5.024 1.00 91.38 92 SER A C 1
ATOM 656 O O . SER A 1 92 ? -14.204 -2.419 6.216 1.00 91.38 92 SER A O 1
ATOM 658 N N . GLY A 1 93 ? -14.306 -1.811 4.057 1.00 90.06 93 GLY A N 1
ATOM 659 C CA . GLY A 1 93 ? -14.870 -0.489 4.301 1.00 90.06 93 GLY A CA 1
ATOM 660 C C . GLY A 1 93 ? -14.793 0.425 3.082 1.00 90.06 93 GLY A C 1
ATOM 661 O O . GLY A 1 93 ? -14.454 -0.011 1.982 1.00 90.06 93 GLY A O 1
ATOM 662 N N . GLU A 1 94 ? -15.099 1.701 3.287 1.00 90.50 94 GLU A N 1
ATOM 663 C CA . GLU A 1 94 ? -14.952 2.738 2.266 1.00 90.50 94 GLU A CA 1
ATOM 664 C C . GLU A 1 94 ? -13.532 3.310 2.305 1.00 90.50 94 GLU A C 1
ATOM 666 O O . GLU A 1 94 ? -13.090 3.828 3.330 1.00 90.50 94 GLU A O 1
ATOM 671 N N . ILE A 1 95 ? -12.804 3.221 1.190 1.00 93.19 95 ILE A N 1
ATOM 672 C CA . ILE A 1 95 ? -11.462 3.800 1.073 1.00 93.19 95 ILE A CA 1
ATOM 673 C C . ILE A 1 95 ? -11.588 5.322 1.005 1.00 93.19 95 ILE A C 1
ATOM 675 O O . ILE A 1 95 ? -12.187 5.851 0.073 1.00 93.19 95 ILE A O 1
ATOM 679 N N . LEU A 1 96 ? -10.965 6.018 1.957 1.00 93.75 96 LEU A N 1
ATOM 680 C CA . LEU A 1 96 ? -10.868 7.478 1.960 1.00 93.75 96 LEU A CA 1
ATOM 681 C C . LEU A 1 96 ? -9.582 7.933 1.263 1.00 93.75 96 LEU A C 1
ATOM 683 O O . LEU A 1 96 ? -9.607 8.842 0.436 1.00 93.75 96 LEU A O 1
ATOM 687 N N . THR A 1 97 ? -8.454 7.282 1.567 1.00 95.31 97 THR A N 1
ATOM 688 C CA . THR A 1 97 ? -7.161 7.514 0.906 1.00 95.31 97 THR A CA 1
ATOM 689 C C . THR A 1 97 ? -6.353 6.219 0.821 1.00 95.31 97 THR A C 1
ATOM 691 O O . THR A 1 97 ? -6.410 5.374 1.713 1.00 95.31 97 THR A O 1
ATOM 694 N N . SER A 1 98 ? -5.568 6.061 -0.245 1.00 95.69 98 SER A N 1
ATOM 695 C CA . SER A 1 98 ? -4.573 4.995 -0.376 1.00 95.69 98 SER A CA 1
ATOM 696 C C . SER A 1 98 ? -3.374 5.544 -1.135 1.00 95.69 98 SER A C 1
ATOM 698 O O . SER A 1 98 ? -3.500 5.924 -2.295 1.00 95.69 98 SER A O 1
ATOM 700 N N . LEU A 1 99 ? -2.236 5.676 -0.458 1.00 95.94 99 LEU A N 1
ATOM 701 C CA . LEU A 1 99 ? -1.066 6.382 -0.974 1.00 95.94 99 LEU A CA 1
ATOM 702 C C . LEU A 1 99 ? 0.194 5.567 -0.704 1.00 95.94 99 LEU A C 1
ATOM 704 O O . LEU A 1 99 ? 0.461 5.201 0.439 1.00 95.94 99 LEU A O 1
ATOM 708 N N . PHE A 1 100 ? 0.997 5.340 -1.741 1.00 95.62 100 PHE A N 1
ATOM 709 C CA . PHE A 1 100 ? 2.363 4.845 -1.590 1.00 95.62 100 PHE A CA 1
ATOM 710 C C . PHE A 1 100 ? 3.370 5.926 -1.990 1.00 95.62 100 PHE A C 1
ATOM 712 O O . PHE A 1 100 ? 3.375 6.399 -3.133 1.00 95.62 100 PHE A O 1
ATOM 719 N N . ASP A 1 101 ? 4.239 6.301 -1.056 1.00 93.56 101 ASP A N 1
ATOM 720 C CA . ASP A 1 101 ? 5.339 7.227 -1.292 1.00 93.56 101 ASP A CA 1
ATOM 721 C C . ASP A 1 101 ? 6.568 6.463 -1.819 1.00 93.56 101 ASP A C 1
ATOM 723 O O . ASP A 1 101 ? 7.210 5.733 -1.059 1.00 93.56 101 ASP A O 1
ATOM 727 N N . PRO A 1 102 ? 6.943 6.629 -3.102 1.00 90.00 102 PRO A N 1
ATOM 728 C CA . PRO A 1 102 ? 8.083 5.924 -3.678 1.00 90.00 102 PRO A CA 1
ATOM 729 C C . PRO A 1 102 ? 9.437 6.403 -3.135 1.00 90.00 102 PRO A C 1
ATOM 731 O O . PRO A 1 102 ? 10.427 5.710 -3.340 1.00 90.00 102 PRO A O 1
ATOM 734 N N . ALA A 1 103 ? 9.511 7.561 -2.468 1.00 90.12 103 ALA A N 1
ATOM 735 C CA . ALA A 1 103 ? 10.759 8.067 -1.901 1.00 90.12 103 ALA A CA 1
ATOM 736 C C . ALA A 1 103 ? 11.069 7.444 -0.532 1.00 90.12 103 ALA A C 1
ATOM 738 O O . ALA A 1 103 ? 12.228 7.171 -0.226 1.00 90.12 103 ALA A O 1
ATOM 739 N N . THR A 1 104 ? 10.040 7.217 0.291 1.00 94.06 104 THR A N 1
ATOM 740 C CA . THR A 1 104 ? 10.187 6.648 1.645 1.00 94.06 104 THR A CA 1
ATOM 741 C C . THR A 1 104 ? 9.752 5.189 1.746 1.00 94.06 104 THR A C 1
ATOM 743 O O . THR A 1 104 ? 9.947 4.561 2.784 1.00 94.06 104 THR A O 1
ATOM 746 N N . HIS A 1 105 ? 9.138 4.655 0.688 1.00 95.38 105 HIS A N 1
ATOM 747 C CA . HIS A 1 105 ? 8.458 3.360 0.662 1.00 95.38 105 HIS A CA 1
ATOM 748 C C . HIS A 1 105 ? 7.348 3.221 1.718 1.00 95.38 105 HIS A C 1
ATOM 750 O O . HIS A 1 105 ? 6.975 2.110 2.112 1.00 95.38 105 HIS A O 1
ATOM 756 N N . THR A 1 106 ? 6.811 4.350 2.182 1.00 97.00 106 THR A N 1
ATOM 757 C CA . THR A 1 106 ? 5.713 4.373 3.146 1.00 97.00 106 THR A CA 1
ATOM 758 C C . THR A 1 106 ? 4.389 4.223 2.414 1.00 97.00 106 THR A C 1
ATOM 760 O O . THR A 1 106 ? 4.104 4.950 1.463 1.00 97.00 106 THR A O 1
ATOM 763 N N . PHE A 1 107 ? 3.571 3.285 2.872 1.00 97.88 107 PHE A N 1
ATOM 764 C CA . PHE A 1 107 ? 2.191 3.125 2.447 1.00 97.88 107 PHE A CA 1
ATOM 765 C C . PHE A 1 107 ? 1.252 3.609 3.544 1.00 97.88 107 PHE A C 1
ATOM 767 O O . PHE A 1 107 ? 1.393 3.196 4.694 1.00 97.88 107 PHE A O 1
ATOM 774 N N . THR A 1 108 ? 0.270 4.426 3.179 1.00 98.00 108 THR A N 1
ATOM 775 C CA . THR A 1 108 ? -0.802 4.866 4.072 1.00 98.00 108 THR A CA 1
ATOM 776 C C . THR A 1 108 ? -2.151 4.529 3.452 1.00 98.00 108 THR A C 1
ATOM 778 O O . THR A 1 108 ? -2.434 4.899 2.312 1.00 98.00 108 THR A O 1
ATOM 781 N N . LEU A 1 109 ? -2.993 3.844 4.221 1.00 97.50 109 LEU A N 1
ATOM 782 C CA . LEU A 1 109 ? -4.386 3.562 3.894 1.00 97.50 109 LEU A CA 1
ATOM 783 C C . LEU A 1 109 ? -5.270 4.166 4.979 1.00 97.50 109 LEU A C 1
ATOM 785 O O . LEU A 1 109 ? -5.173 3.741 6.128 1.00 97.50 109 LEU A O 1
ATOM 789 N N . THR A 1 110 ? -6.167 5.076 4.613 1.00 96.00 110 THR A N 1
ATOM 790 C CA . THR A 1 110 ? -7.240 5.540 5.498 1.00 96.00 110 THR A CA 1
ATOM 791 C C . THR A 1 110 ? -8.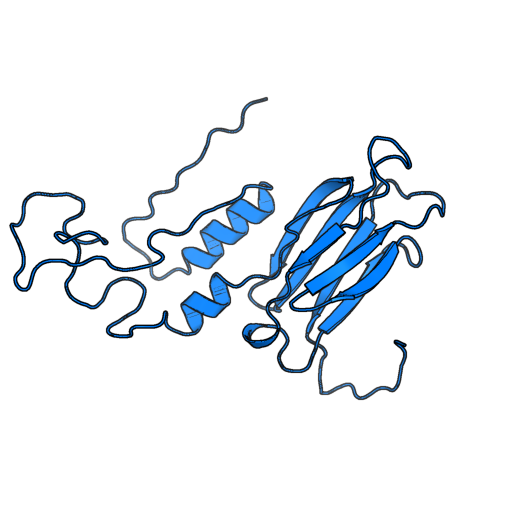580 5.077 4.944 1.00 96.00 110 THR A C 1
ATOM 793 O O . THR A 1 110 ? -8.873 5.285 3.766 1.00 96.00 110 THR A O 1
ATOM 796 N N . TYR A 1 111 ? -9.401 4.444 5.777 1.00 93.94 111 TYR A N 1
ATOM 797 C CA . TYR A 1 111 ? -10.705 3.923 5.370 1.00 93.94 111 TYR A CA 1
ATOM 798 C C . TYR A 1 111 ? -11.733 4.015 6.498 1.00 93.94 111 TYR A C 1
ATOM 800 O O . TYR A 1 111 ? -11.380 3.904 7.671 1.00 93.94 111 TYR A O 1
ATOM 808 N N . ALA A 1 112 ? -13.001 4.195 6.139 1.00 91.88 112 ALA A N 1
ATOM 809 C CA . ALA A 1 112 ? -14.121 4.087 7.063 1.00 91.88 112 ALA A CA 1
ATOM 810 C C . ALA A 1 112 ? -14.536 2.608 7.164 1.00 91.88 112 ALA A C 1
ATOM 812 O O . ALA A 1 112 ? -14.941 2.028 6.150 1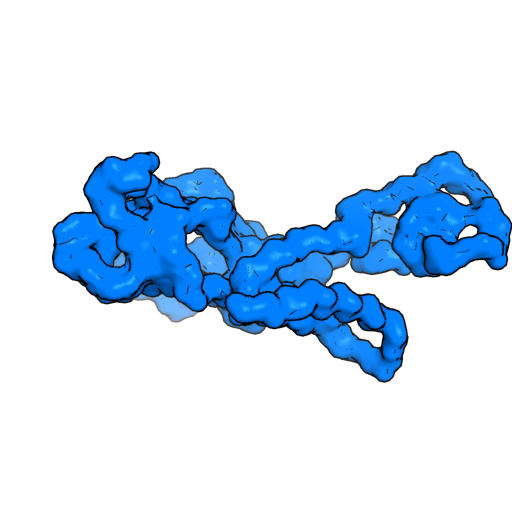.00 91.88 112 ALA A O 1
ATOM 813 N N . PRO A 1 113 ? -14.402 1.953 8.331 1.00 89.44 113 PRO A N 1
ATOM 814 C CA . PRO A 1 113 ? -14.710 0.532 8.463 1.00 89.44 113 PRO A CA 1
ATOM 815 C C . PRO A 1 113 ? -16.201 0.258 8.226 1.00 89.44 113 PRO A C 1
ATOM 817 O O . PRO A 1 113 ? -17.071 0.986 8.702 1.00 89.44 113 PRO A O 1
ATOM 820 N N . GLY A 1 114 ? -16.505 -0.818 7.496 1.00 79.81 114 GLY A N 1
ATOM 821 C CA . GLY A 1 114 ? -17.887 -1.241 7.264 1.00 79.81 114 GLY A CA 1
ATOM 822 C C . GLY A 1 114 ? -18.591 -1.695 8.550 1.00 79.81 114 GLY A C 1
ATOM 823 O O . GLY A 1 114 ? -17.958 -2.192 9.482 1.00 79.81 114 GLY A O 1
ATOM 824 N N . ALA A 1 115 ? -19.922 -1.561 8.594 1.00 67.88 115 ALA A N 1
ATOM 825 C CA . ALA A 1 115 ? -20.716 -2.005 9.738 1.00 67.88 115 ALA A CA 1
ATOM 826 C C . ALA A 1 115 ? -20.546 -3.522 9.989 1.00 67.88 115 ALA A C 1
ATOM 828 O O . ALA A 1 115 ? -20.659 -4.317 9.044 1.00 67.88 115 ALA A O 1
ATOM 829 N N . PRO A 1 116 ? -20.345 -3.958 11.249 1.00 60.81 116 PRO A N 1
ATOM 830 C CA . PRO A 1 116 ? -20.287 -5.376 11.580 1.00 60.81 116 PRO A CA 1
ATOM 831 C C . PRO A 1 116 ? -21.564 -6.096 11.120 1.00 60.81 116 PRO A C 1
ATOM 833 O O . PRO A 1 116 ? -22.670 -5.718 11.496 1.00 60.81 116 PRO A O 1
ATOM 836 N N . GLY A 1 117 ? -21.419 -7.143 10.305 1.00 54.09 117 GLY A N 1
ATOM 837 C CA . GLY A 1 117 ? -22.538 -7.999 9.889 1.00 54.09 117 GLY A CA 1
ATOM 838 C C . GLY A 1 117 ? -23.246 -7.619 8.581 1.00 54.09 117 GLY A C 1
ATOM 839 O O . GLY A 1 117 ? -24.088 -8.391 8.129 1.00 54.09 117 GLY A O 1
ATOM 840 N N . ALA A 1 11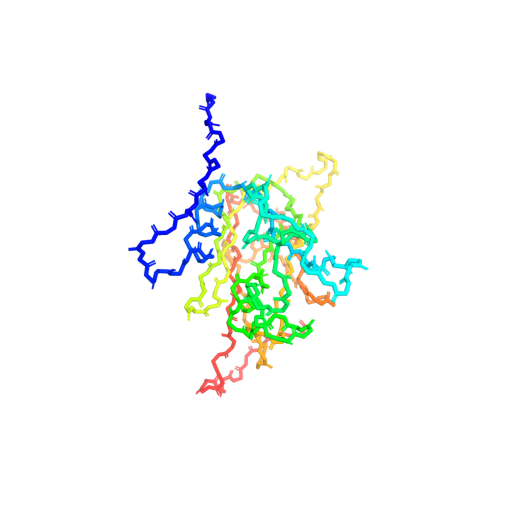8 ? -22.870 -6.529 7.903 1.00 54.50 118 ALA A N 1
ATOM 841 C CA . ALA A 1 118 ? -23.412 -6.162 6.583 1.00 54.50 118 ALA A CA 1
ATOM 842 C C . ALA A 1 118 ? -22.804 -6.975 5.411 1.00 54.50 118 ALA A C 1
ATOM 844 O O . ALA A 1 118 ? -22.541 -6.438 4.340 1.00 54.50 118 ALA A O 1
ATOM 845 N N . GLY A 1 119 ? -22.543 -8.271 5.615 1.00 47.31 119 GLY A N 1
ATOM 846 C CA . GLY A 1 119 ? -21.833 -9.128 4.649 1.00 47.31 119 GLY A CA 1
ATOM 847 C C . GLY A 1 119 ? -20.349 -9.351 4.959 1.00 47.31 119 GLY A C 1
ATOM 848 O O . GLY A 1 119 ? -19.682 -10.076 4.229 1.00 47.31 119 GLY A O 1
ATOM 849 N N . GLY A 1 120 ? -19.860 -8.815 6.081 1.00 48.34 120 GLY A N 1
ATOM 850 C CA . GLY A 1 120 ? -18.623 -9.254 6.721 1.00 48.34 120 GLY A CA 1
ATOM 851 C C . GLY A 1 120 ? -17.936 -8.137 7.494 1.00 48.34 120 GLY A C 1
ATOM 852 O O . GLY A 1 120 ? -17.603 -7.107 6.923 1.00 48.34 120 GLY A O 1
ATOM 853 N N . ALA A 1 121 ? -17.645 -8.374 8.775 1.00 55.62 121 ALA A N 1
ATOM 854 C CA . ALA A 1 121 ? -16.455 -7.799 9.400 1.00 55.62 121 ALA A CA 1
ATOM 855 C C . ALA A 1 121 ? -15.240 -8.447 8.711 1.00 55.62 121 ALA A C 1
ATOM 857 O O . ALA A 1 121 ? -14.640 -9.393 9.223 1.00 55.62 121 ALA A O 1
ATOM 858 N N . GLY A 1 122 ? -15.015 -8.057 7.457 1.00 76.94 122 GLY A N 1
ATOM 859 C CA . GLY A 1 122 ? -13.967 -8.595 6.615 1.00 76.94 122 GLY A CA 1
ATOM 860 C C . GLY A 1 122 ? -12.617 -8.118 7.114 1.00 76.94 122 GLY A C 1
ATOM 861 O O . GLY A 1 122 ? -12.499 -7.114 7.819 1.00 76.94 122 GLY A O 1
ATOM 862 N N . ALA A 1 123 ? -11.577 -8.850 6.747 1.00 89.94 123 ALA A N 1
ATOM 863 C CA . ALA A 1 123 ? -10.243 -8.330 6.923 1.00 89.94 123 ALA A CA 1
ATOM 864 C C . ALA A 1 123 ? -9.870 -7.467 5.717 1.00 89.94 123 ALA A C 1
ATOM 866 O O . ALA A 1 123 ? -10.143 -7.827 4.574 1.00 89.94 123 ALA A O 1
ATOM 867 N N . THR A 1 124 ? -9.234 -6.337 5.985 1.00 94.31 124 THR A N 1
ATOM 868 C CA . THR A 1 124 ? -8.506 -5.569 4.983 1.00 94.31 124 THR A CA 1
ATOM 869 C C . THR A 1 124 ? -7.193 -6.289 4.695 1.00 94.31 124 THR A C 1
ATOM 871 O O . THR A 1 124 ? -6.436 -6.612 5.612 1.00 94.31 124 THR A O 1
ATOM 874 N N . GLU A 1 125 ? -6.914 -6.545 3.427 1.00 96.44 125 GLU A N 1
ATOM 875 C CA . GLU A 1 125 ? -5.666 -7.137 2.961 1.00 96.44 125 GLU A CA 1
ATOM 876 C C . GLU A 1 125 ? -4.761 -6.039 2.410 1.00 96.44 125 GLU A C 1
ATOM 878 O O . GLU A 1 125 ? -5.210 -5.157 1.678 1.00 96.44 125 GLU A O 1
ATOM 883 N N . ILE A 1 126 ? -3.474 -6.098 2.749 1.00 97.94 126 ILE A N 1
ATOM 884 C CA . ILE A 1 126 ? -2.453 -5.182 2.234 1.00 97.94 126 ILE A CA 1
ATOM 885 C C . ILE A 1 126 ? -1.316 -6.023 1.672 1.00 97.94 126 ILE A C 1
ATOM 887 O O . ILE A 1 126 ? -0.656 -6.741 2.417 1.00 97.94 126 ILE A O 1
ATOM 891 N N . PHE A 1 127 ? -1.074 -5.935 0.368 1.00 97.75 127 PHE A N 1
ATOM 892 C CA . PHE A 1 127 ? 0.103 -6.517 -0.264 1.00 97.75 127 PHE A CA 1
ATOM 893 C C . PHE A 1 127 ? 1.336 -5.675 0.064 1.00 97.75 127 PHE A C 1
ATOM 895 O O . PHE A 1 127 ? 1.289 -4.450 -0.064 1.00 97.75 127 PHE A O 1
ATOM 902 N N . THR A 1 128 ? 2.447 -6.321 0.428 1.00 97.12 128 THR A N 1
ATOM 903 C CA . THR A 1 128 ? 3.715 -5.650 0.746 1.00 97.12 128 THR A CA 1
ATOM 904 C C . THR A 1 128 ? 4.836 -6.128 -0.171 1.00 97.12 128 THR A C 1
ATOM 906 O O . THR A 1 128 ? 5.054 -7.324 -0.373 1.00 97.12 128 THR A O 1
ATOM 909 N N . SER A 1 129 ? 5.586 -5.179 -0.733 1.00 95.19 129 SER A N 1
ATOM 910 C CA . SER A 1 129 ? 6.709 -5.471 -1.629 1.00 95.19 129 SER A CA 1
ATOM 911 C C . SER A 1 129 ? 7.991 -5.744 -0.840 1.00 95.19 129 SER A C 1
ATOM 913 O O . SER A 1 129 ? 8.936 -4.956 -0.828 1.00 95.19 129 SER A O 1
ATOM 915 N N . ASP A 1 130 ? 8.014 -6.873 -0.136 1.00 93.19 130 ASP A N 1
ATOM 916 C CA . ASP A 1 130 ? 9.026 -7.170 0.886 1.00 93.19 130 ASP A CA 1
ATOM 917 C C . ASP A 1 130 ? 10.460 -7.084 0.361 1.00 93.19 130 ASP A C 1
ATOM 919 O O . ASP A 1 130 ? 11.323 -6.466 0.971 1.00 93.19 130 ASP A O 1
ATOM 923 N N . LYS A 1 131 ? 10.714 -7.656 -0.817 1.00 91.44 131 LYS A N 1
ATOM 924 C CA . LYS A 1 131 ? 12.070 -7.725 -1.379 1.00 91.44 131 LYS A CA 1
ATOM 925 C C . LYS A 1 131 ? 12.583 -6.388 -1.910 1.00 91.44 131 LYS A C 1
ATOM 927 O O . LYS A 1 131 ? 13.793 -6.206 -1.977 1.00 91.44 131 LYS A O 1
ATOM 932 N N . LEU A 1 132 ? 11.688 -5.500 -2.344 1.00 91.94 132 LEU A N 1
ATOM 933 C CA . LEU A 1 132 ? 12.064 -4.247 -3.006 1.00 91.94 132 LEU A CA 1
ATOM 934 C C . LEU A 1 132 ? 11.977 -3.046 -2.064 1.00 91.94 132 LEU A C 1
ATOM 936 O O . LEU A 1 132 ? 12.777 -2.122 -2.180 1.00 91.94 132 LEU A O 1
ATOM 940 N N . HIS A 1 133 ? 11.024 -3.055 -1.135 1.00 94.12 133 HIS A N 1
ATOM 941 C CA . HIS A 1 133 ? 10.698 -1.898 -0.302 1.00 94.12 133 HIS A CA 1
ATOM 942 C C . HIS A 1 133 ? 10.945 -2.125 1.188 1.00 94.12 133 HIS A C 1
ATOM 944 O O . HIS A 1 133 ? 11.218 -1.158 1.898 1.00 94.12 133 HIS A O 1
ATOM 950 N N . TYR A 1 134 ? 10.915 -3.378 1.649 1.00 94.75 134 TYR A N 1
ATOM 951 C CA . TYR A 1 134 ? 11.073 -3.733 3.062 1.00 94.75 134 TYR A CA 1
ATOM 952 C C . TYR A 1 134 ? 12.092 -4.868 3.285 1.00 94.75 134 TYR A C 1
ATOM 954 O O . TYR A 1 134 ? 11.768 -5.836 3.981 1.00 94.75 134 TYR A O 1
ATOM 962 N N . PRO A 1 135 ? 13.313 -4.796 2.709 1.00 94.12 135 PRO A N 1
ATOM 963 C CA . PRO A 1 135 ? 14.282 -5.895 2.788 1.00 94.12 135 PRO A CA 1
ATOM 964 C C . PRO A 1 135 ? 14.698 -6.216 4.231 1.00 94.12 135 PRO A C 1
ATOM 966 O O . PRO A 1 135 ? 14.938 -7.377 4.554 1.00 94.12 135 PRO A O 1
ATOM 969 N N . ASP A 1 136 ? 14.704 -5.204 5.101 1.00 94.25 136 ASP A N 1
ATOM 970 C CA . ASP A 1 136 ? 15.023 -5.319 6.530 1.00 94.25 136 ASP A CA 1
ATOM 971 C C . ASP A 1 136 ? 13.768 -5.475 7.412 1.00 94.25 136 ASP A C 1
ATOM 973 O O . ASP A 1 136 ? 13.832 -5.412 8.640 1.00 94.25 136 ASP A O 1
ATOM 977 N N . GLY A 1 137 ? 12.602 -5.672 6.791 1.00 94.19 137 GLY A N 1
ATOM 978 C CA . GLY A 1 137 ? 11.305 -5.703 7.454 1.00 94.19 137 GLY A CA 1
ATOM 979 C C . GLY A 1 137 ? 10.567 -4.364 7.421 1.00 94.19 137 GLY A C 1
ATOM 980 O O . GLY A 1 137 ? 11.034 -3.358 6.884 1.00 94.19 137 GLY A O 1
ATOM 981 N N . MET A 1 138 ? 9.363 -4.370 7.992 1.00 95.88 138 MET A N 1
ATOM 982 C CA . MET A 1 138 ? 8.458 -3.219 8.004 1.00 95.88 138 MET A CA 1
ATOM 983 C C . MET A 1 138 ? 7.864 -2.991 9.393 1.00 95.88 138 MET A C 1
ATOM 985 O O . MET A 1 138 ? 7.655 -3.942 10.147 1.00 95.88 138 MET A O 1
ATOM 989 N N . SER A 1 139 ? 7.581 -1.731 9.698 1.00 96.50 139 SER A N 1
ATOM 990 C CA . SER A 1 139 ? 6.778 -1.302 10.835 1.00 96.50 139 SER A CA 1
ATOM 991 C C . SER A 1 139 ? 5.341 -1.062 10.379 1.00 96.50 139 SER A C 1
ATOM 993 O O . SER A 1 139 ? 5.115 -0.613 9.254 1.00 96.50 139 SER A O 1
ATOM 995 N N . VAL A 1 140 ? 4.377 -1.359 11.250 1.00 97.38 140 VAL A N 1
ATOM 996 C CA . VAL A 1 140 ? 2.951 -1.131 10.999 1.00 97.38 140 VAL A CA 1
ATOM 997 C C . VAL A 1 140 ? 2.378 -0.328 12.157 1.00 97.38 140 VAL A C 1
ATOM 999 O O . VAL A 1 140 ? 2.398 -0.787 13.300 1.00 97.38 140 VAL A O 1
ATOM 1002 N N . ALA A 1 141 ? 1.857 0.856 11.855 1.00 97.12 141 ALA A N 1
ATOM 1003 C CA . ALA A 1 141 ? 1.132 1.695 12.800 1.00 97.12 141 ALA A CA 1
ATOM 1004 C C . ALA A 1 141 ? -0.362 1.705 12.459 1.00 97.12 141 ALA A C 1
ATOM 1006 O O . ALA A 1 141 ? -0.740 1.703 11.285 1.00 97.12 141 ALA A O 1
ATOM 1007 N N . VAL A 1 142 ? -1.194 1.709 13.499 1.00 95.62 142 VAL A N 1
ATOM 1008 C CA . VAL A 1 142 ? -2.655 1.753 13.407 1.00 95.62 142 VAL A CA 1
ATOM 1009 C C . VAL A 1 142 ? -3.143 2.950 14.205 1.00 95.62 142 VAL A C 1
ATOM 1011 O O . VAL A 1 142 ? -2.852 3.053 15.397 1.00 95.62 142 VAL A O 1
ATOM 1014 N N . GLU A 1 143 ? -3.897 3.829 13.556 1.00 94.12 143 GLU A N 1
ATOM 1015 C CA . GLU A 1 143 ? -4.485 5.013 14.171 1.00 94.12 143 GLU A CA 1
ATOM 1016 C C . GLU A 1 143 ? -6.004 5.052 13.938 1.00 94.12 143 GLU A C 1
ATOM 1018 O O . GLU A 1 143 ? -6.445 4.884 12.801 1.00 94.12 143 GLU A O 1
ATOM 1023 N N . PRO A 1 144 ? -6.818 5.316 14.973 1.00 92.50 144 PRO A N 1
ATOM 1024 C CA . PRO A 1 144 ? -6.429 5.437 16.379 1.00 92.50 144 PRO A CA 1
ATOM 1025 C C . PRO A 1 144 ? -5.870 4.131 16.951 1.00 92.50 144 PRO A C 1
ATOM 1027 O O . PRO A 1 144 ? -6.180 3.044 16.459 1.00 92.50 144 PRO A O 1
ATOM 1030 N N . GLU A 1 145 ? -5.052 4.230 17.997 1.00 90.88 145 GLU A N 1
ATOM 1031 C CA . GLU A 1 145 ? -4.493 3.047 18.649 1.00 90.88 145 GLU A CA 1
ATOM 1032 C C . GLU A 1 145 ? -5.617 2.113 19.124 1.00 90.88 145 GLU A C 1
ATOM 1034 O O . GLU A 1 145 ? -6.624 2.545 19.684 1.00 90.88 145 GLU A O 1
ATOM 1039 N N . GLY A 1 146 ? -5.462 0.817 18.854 1.00 89.00 146 GLY A N 1
ATOM 1040 C CA . GLY A 1 146 ? -6.447 -0.200 19.216 1.00 89.00 146 GLY A CA 1
ATOM 1041 C C . GLY A 1 146 ? -7.673 -0.283 18.303 1.00 89.00 146 GLY A C 1
ATOM 1042 O O . GLY A 1 146 ? -8.462 -1.201 18.505 1.00 89.00 146 GLY A O 1
ATOM 1043 N N . SER A 1 147 ? -7.824 0.589 17.293 1.00 90.06 147 SER A N 1
ATOM 1044 C CA . SER A 1 147 ? -8.951 0.569 16.331 1.00 90.06 147 SER A CA 1
ATOM 1045 C C . SER A 1 147 ? -8.913 -0.593 15.331 1.00 90.06 147 SER A C 1
ATOM 1047 O O . SER A 1 147 ? -9.928 -0.951 14.737 1.00 90.06 147 SER A O 1
ATOM 1049 N N . ALA A 1 148 ? -7.752 -1.220 15.153 1.00 92.25 148 ALA A N 1
ATOM 1050 C CA . ALA A 1 148 ? -7.593 -2.443 14.384 1.00 92.25 148 ALA A CA 1
ATOM 1051 C C . ALA A 1 148 ? -6.477 -3.308 14.973 1.00 92.25 148 ALA A C 1
ATOM 1053 O O . ALA A 1 148 ? -5.535 -2.817 15.597 1.00 92.25 148 ALA A O 1
ATOM 1054 N N . THR A 1 149 ? -6.570 -4.609 14.728 1.00 93.31 149 THR A N 1
ATOM 1055 C CA . THR A 1 149 ? -5.459 -5.549 14.906 1.00 93.31 149 THR A CA 1
ATOM 1056 C C . THR A 1 149 ? -4.923 -5.952 13.542 1.00 93.31 149 THR A C 1
ATOM 1058 O O . THR A 1 149 ? -5.644 -5.902 12.545 1.00 93.31 149 THR A O 1
ATOM 1061 N N . TRP A 1 150 ? -3.658 -6.353 13.471 1.00 95.56 150 TRP A N 1
ATOM 1062 C CA . TRP A 1 150 ? -3.063 -6.825 12.229 1.00 95.56 150 TRP A CA 1
ATOM 1063 C C . TRP A 1 150 ? -2.215 -8.066 12.468 1.00 95.56 150 TRP A C 1
ATOM 1065 O O . TRP A 1 150 ? -1.701 -8.293 13.562 1.00 95.56 150 TRP A O 1
ATOM 1075 N N . LYS A 1 151 ? -2.070 -8.876 11.421 1.00 96.44 151 LYS A N 1
ATOM 1076 C CA . LYS A 1 151 ? -1.156 -10.016 11.393 1.00 96.44 151 LYS A CA 1
ATOM 1077 C C . LYS A 1 151 ? -0.386 -10.041 10.084 1.00 96.44 151 LYS A C 1
ATOM 1079 O O . LYS A 1 151 ? -0.922 -9.702 9.026 1.00 96.44 151 LYS A O 1
ATOM 1084 N N . ARG A 1 152 ? 0.865 -10.489 10.154 1.00 96.31 152 ARG A N 1
ATOM 1085 C CA . ARG A 1 152 ? 1.664 -10.779 8.963 1.00 96.31 152 ARG A CA 1
ATOM 1086 C C . ARG A 1 152 ? 1.135 -12.041 8.282 1.00 96.31 152 ARG A C 1
ATOM 1088 O O . ARG A 1 152 ? 0.837 -13.030 8.951 1.00 96.31 152 ARG A O 1
ATOM 1095 N N . VAL A 1 153 ? 1.054 -12.013 6.958 1.00 95.06 153 VAL A N 1
ATOM 1096 C CA . VAL A 1 153 ? 0.768 -13.176 6.106 1.00 95.06 153 VAL A CA 1
ATOM 1097 C C . VAL A 1 153 ? 1.807 -13.246 4.979 1.00 95.06 153 VAL A C 1
ATOM 1099 O O . VAL A 1 153 ? 2.571 -12.292 4.798 1.00 95.06 153 VAL A O 1
ATOM 1102 N N . PRO A 1 154 ? 1.899 -14.357 4.222 1.00 93.56 154 PRO A N 1
ATOM 1103 C CA . PRO A 1 154 ? 2.764 -14.396 3.049 1.00 93.56 154 PRO A CA 1
ATOM 1104 C C . PRO A 1 154 ? 2.455 -13.230 2.100 1.00 93.56 154 PRO A C 1
ATOM 1106 O O . PRO A 1 154 ? 1.312 -13.061 1.684 1.00 93.56 154 PRO A O 1
ATOM 1109 N N . ASN A 1 155 ? 3.481 -12.447 1.755 1.00 90.38 155 ASN A N 1
ATOM 1110 C CA . ASN A 1 155 ? 3.409 -11.296 0.844 1.00 90.38 155 ASN A CA 1
ATOM 1111 C C . ASN A 1 155 ? 2.500 -10.135 1.300 1.00 90.38 155 ASN A C 1
ATOM 1113 O O . ASN A 1 155 ? 2.065 -9.343 0.461 1.00 90.38 155 ASN A O 1
ATOM 1117 N N . GLY A 1 156 ? 2.178 -10.020 2.594 1.00 95.81 156 GLY A N 1
ATOM 1118 C CA . GLY A 1 156 ? 1.325 -8.921 3.033 1.00 95.81 156 GLY A CA 1
ATOM 1119 C C . GLY A 1 156 ? 0.893 -8.921 4.492 1.00 95.81 156 GLY A C 1
ATOM 1120 O O . GLY A 1 156 ? 1.468 -9.581 5.360 1.00 95.81 156 GLY A O 1
ATOM 1121 N N . LEU A 1 157 ? -0.167 -8.162 4.745 1.00 96.75 157 LEU A N 1
ATOM 1122 C CA . LEU A 1 157 ? -0.847 -8.013 6.022 1.00 96.75 157 LEU A CA 1
ATOM 1123 C C . LEU A 1 157 ? -2.326 -8.345 5.884 1.00 96.75 157 LEU A C 1
ATOM 1125 O O . LEU A 1 157 ? -2.948 -8.086 4.856 1.00 96.75 157 LEU A O 1
ATOM 1129 N N . VAL A 1 158 ? -2.888 -8.831 6.983 1.00 96.00 158 VAL A N 1
ATOM 1130 C CA . VAL A 1 158 ? -4.331 -8.913 7.198 1.00 96.00 158 VAL A CA 1
ATOM 1131 C C . VAL A 1 158 ? -4.657 -8.033 8.399 1.00 96.00 158 VAL A C 1
ATOM 1133 O O . VAL A 1 158 ? -4.108 -8.249 9.480 1.00 96.00 158 VAL A O 1
ATOM 1136 N N . VAL A 1 159 ? -5.524 -7.045 8.202 1.00 93.88 159 VAL A N 1
ATOM 1137 C CA . VAL A 1 159 ? -5.934 -6.038 9.187 1.00 93.88 159 VAL A CA 1
ATOM 1138 C C . VAL A 1 159 ? -7.417 -6.213 9.485 1.00 93.88 159 VAL A C 1
ATOM 1140 O O . VAL A 1 159 ? -8.232 -6.289 8.571 1.00 93.88 159 VAL A O 1
ATOM 1143 N N . VAL A 1 160 ? -7.785 -6.268 10.759 1.00 92.12 160 VAL A N 1
ATOM 1144 C CA . VAL A 1 160 ? -9.171 -6.444 11.204 1.00 92.12 160 VAL A CA 1
ATOM 1145 C C . VAL A 1 160 ? -9.525 -5.300 12.141 1.00 92.12 160 VAL A C 1
ATOM 1147 O O . VAL A 1 160 ? -8.915 -5.169 13.205 1.00 92.12 160 VAL A O 1
ATOM 1150 N N . ALA A 1 161 ? -10.505 -4.483 11.748 1.00 89.69 161 ALA A N 1
ATOM 1151 C CA . ALA A 1 161 ? -11.053 -3.431 12.598 1.00 89.69 161 ALA A CA 1
ATOM 1152 C C . ALA A 1 161 ? -11.618 -4.036 13.893 1.00 89.69 161 ALA A C 1
ATOM 1154 O O . ALA A 1 161 ? -12.279 -5.078 13.873 1.00 89.69 161 ALA A O 1
ATOM 1155 N N . THR A 1 162 ? -11.346 -3.405 15.029 1.00 85.06 162 THR A N 1
ATOM 1156 C CA . THR A 1 162 ? -11.875 -3.831 16.325 1.00 85.06 162 THR A CA 1
ATOM 1157 C C . THR A 1 162 ? -13.189 -3.104 16.591 1.00 85.06 162 THR A C 1
ATOM 1159 O O . THR A 1 162 ? -13.349 -1.935 16.269 1.00 85.06 162 THR A O 1
ATOM 1162 N N . GLY A 1 163 ? -14.154 -3.789 17.205 1.00 65.06 163 GLY A N 1
ATOM 1163 C CA . GLY A 1 163 ? -15.452 -3.201 17.565 1.00 65.06 163 GLY A CA 1
ATOM 1164 C C . GLY A 1 163 ? -15.416 -2.181 18.717 1.00 65.06 163 GLY A C 1
ATOM 1165 O O . GLY A 1 163 ? -16.478 -1.835 19.229 1.00 65.06 163 GLY A O 1
ATOM 1166 N N . ALA A 1 164 ? -14.231 -1.723 19.154 1.00 55.34 164 ALA A N 1
ATOM 1167 C CA . ALA A 1 164 ? -14.091 -0.488 19.945 1.00 55.34 164 ALA A CA 1
ATOM 1168 C C . ALA A 1 164 ? -14.712 0.668 19.138 1.00 55.34 164 ALA A C 1
ATOM 1170 O O . ALA A 1 164 ? -14.782 0.493 17.923 1.00 55.34 164 ALA A O 1
ATOM 1171 N N . PRO A 1 165 ? -15.222 1.772 19.741 1.00 56.69 165 PRO A N 1
ATOM 1172 C CA . PRO A 1 165 ? -16.111 2.697 19.035 1.00 56.69 165 PRO A CA 1
ATOM 1173 C C . PRO A 1 165 ? -15.457 3.068 17.717 1.00 56.69 165 PRO A C 1
ATOM 1175 O O . PRO A 1 165 ? -14.419 3.727 17.732 1.00 56.69 165 PRO A O 1
ATOM 1178 N N . LEU A 1 166 ? -16.002 2.501 16.630 1.00 58.88 166 LEU A N 1
ATOM 1179 C CA . LEU A 1 166 ? -15.395 2.571 15.316 1.00 58.88 166 LEU A CA 1
ATOM 1180 C C . LEU A 1 166 ? -15.291 4.058 15.063 1.00 58.88 166 LEU A C 1
ATOM 1182 O O . LEU A 1 166 ? -16.310 4.739 14.950 1.00 58.88 166 LEU A O 1
ATOM 1186 N N . THR A 1 167 ? -14.074 4.582 15.113 1.00 62.88 167 THR A N 1
ATOM 1187 C CA . THR A 1 167 ? -13.868 5.944 14.677 1.00 62.88 167 THR A CA 1
ATOM 1188 C C . THR A 1 167 ? -14.297 5.993 13.225 1.00 62.88 167 THR A C 1
ATOM 1190 O O . THR A 1 167 ? -14.174 4.995 12.510 1.00 62.88 167 THR A O 1
ATOM 1193 N N . ASP A 1 168 ? -14.799 7.145 12.784 1.00 80.94 168 ASP A N 1
ATOM 1194 C CA . ASP A 1 168 ? -15.299 7.307 11.413 1.00 80.94 168 ASP A CA 1
ATOM 1195 C C . ASP A 1 168 ? -14.249 6.902 10.356 1.00 80.94 168 ASP A C 1
ATOM 1197 O O . ASP A 1 168 ? -14.587 6.631 9.208 1.00 80.94 168 ASP A O 1
ATOM 1201 N N . GLN A 1 169 ? -12.973 6.810 10.751 1.00 91.75 169 GLN A N 1
ATOM 1202 C CA . GLN A 1 169 ? -11.870 6.314 9.944 1.00 91.75 169 GLN A CA 1
ATOM 1203 C C . GLN A 1 169 ? -10.819 5.547 10.763 1.00 91.75 169 GLN A C 1
ATOM 1205 O O . GLN A 1 169 ? -10.575 5.856 11.932 1.00 91.75 169 GLN A O 1
ATOM 1210 N N . ILE A 1 170 ? -10.151 4.601 10.106 1.00 93.69 170 ILE A N 1
ATOM 1211 C CA . ILE A 1 170 ? -8.936 3.909 10.550 1.00 93.69 170 ILE A CA 1
ATOM 1212 C C . ILE A 1 170 ? -7.827 4.238 9.552 1.00 93.69 170 ILE A C 1
ATOM 1214 O O . ILE A 1 170 ? -8.037 4.124 8.344 1.00 93.69 170 ILE A O 1
ATOM 1218 N N . THR A 1 171 ? -6.644 4.591 10.047 1.00 96.44 171 THR A N 1
ATOM 1219 C CA . THR A 1 171 ? -5.430 4.786 9.251 1.00 96.44 171 THR A CA 1
ATOM 1220 C C . THR A 1 171 ? -4.415 3.693 9.562 1.00 96.44 171 THR A C 1
ATOM 1222 O O . THR A 1 171 ? -4.049 3.472 10.715 1.00 96.44 171 THR A O 1
ATOM 1225 N N . ILE A 1 172 ? -3.934 3.023 8.519 1.00 97.75 172 ILE A N 1
ATOM 1226 C CA . ILE A 1 172 ? -2.854 2.040 8.573 1.00 97.75 172 ILE A CA 1
ATOM 1227 C C . ILE A 1 172 ? -1.646 2.623 7.853 1.00 97.75 172 ILE A C 1
ATOM 1229 O O . ILE A 1 172 ? -1.746 2.980 6.679 1.00 97.75 172 ILE A O 1
ATOM 1233 N N . THR A 1 173 ? -0.506 2.665 8.536 1.00 98.38 173 THR A N 1
ATOM 1234 C CA . THR A 1 173 ? 0.766 3.099 7.953 1.00 98.38 173 THR A CA 1
ATOM 1235 C C . THR A 1 173 ? 1.757 1.945 7.974 1.00 98.38 173 THR A C 1
ATOM 1237 O O . THR A 1 173 ? 2.059 1.414 9.041 1.00 98.38 173 THR A O 1
ATOM 1240 N N . VAL A 1 174 ? 2.277 1.570 6.806 1.00 98.25 174 VAL A N 1
ATOM 1241 C CA . VAL A 1 174 ? 3.334 0.565 6.635 1.00 98.25 174 VAL A CA 1
ATOM 1242 C C . VAL A 1 174 ? 4.594 1.271 6.156 1.00 98.25 174 VAL A C 1
ATOM 1244 O O . VAL A 1 174 ? 4.574 1.920 5.114 1.00 98.25 174 VAL A O 1
ATOM 1247 N N . SER A 1 175 ? 5.695 1.151 6.888 1.00 97.56 175 SER A N 1
ATOM 1248 C CA . SER A 1 175 ? 6.962 1.818 6.559 1.00 97.56 175 SER A CA 1
ATOM 1249 C C . SER A 1 175 ? 8.159 0.884 6.751 1.00 97.56 175 SER A C 1
ATOM 1251 O O . SER A 1 175 ? 8.056 -0.085 7.505 1.00 97.56 175 SER A O 1
ATOM 1253 N N . PRO A 1 176 ? 9.306 1.126 6.091 1.00 96.94 176 PRO A N 1
ATOM 1254 C CA . PRO A 1 176 ? 10.518 0.351 6.349 1.00 96.94 176 PRO A CA 1
ATOM 1255 C C . PRO A 1 176 ? 10.959 0.455 7.814 1.00 96.94 176 PRO A C 1
ATOM 1257 O O . PRO A 1 176 ? 10.893 1.528 8.421 1.00 96.94 176 PRO A O 1
ATOM 1260 N N . VAL A 1 177 ? 11.448 -0.647 8.392 1.00 95.06 177 VAL A N 1
ATOM 1261 C CA . VAL A 1 177 ? 12.159 -0.573 9.678 1.00 95.06 177 VAL A CA 1
ATOM 1262 C C . VAL A 1 177 ? 13.459 0.190 9.449 1.00 95.06 177 VAL A C 1
ATOM 1264 O O . VAL A 1 177 ? 14.209 -0.134 8.538 1.00 95.06 177 VAL A O 1
ATOM 1267 N N . ASN A 1 178 ? 13.753 1.191 10.281 1.00 79.50 178 ASN A N 1
ATOM 1268 C CA . ASN A 1 178 ? 15.066 1.831 10.276 1.00 79.50 178 ASN A CA 1
ATOM 1269 C C . ASN A 1 178 ? 16.066 0.933 11.026 1.00 79.50 178 ASN A C 1
ATOM 1271 O O . ASN A 1 178 ? 15.998 0.880 12.260 1.00 79.50 178 ASN A O 1
ATOM 1275 N N . PRO A 1 179 ? 17.029 0.274 10.349 1.00 60.66 179 PRO A N 1
ATOM 1276 C CA . PRO A 1 179 ? 17.964 -0.641 11.010 1.00 60.66 179 PRO A CA 1
ATOM 1277 C C . PRO A 1 179 ? 18.898 0.067 12.011 1.00 60.66 179 PRO A C 1
ATOM 1279 O O . PRO A 1 179 ? 19.515 -0.576 12.854 1.00 60.66 179 PRO A O 1
ATOM 1282 N N . SER A 1 180 ? 18.973 1.403 11.980 1.00 55.00 180 SER A N 1
ATOM 1283 C CA . SER A 1 180 ? 19.781 2.220 12.896 1.00 55.00 180 SER A CA 1
ATOM 1284 C C . SER A 1 180 ? 19.121 2.518 14.251 1.00 55.00 180 SER A C 1
ATOM 1286 O O . SER A 1 180 ? 19.766 3.098 15.125 1.00 55.00 180 SER A O 1
ATOM 1288 N N . ARG A 1 181 ? 17.868 2.099 14.478 1.00 50.50 181 ARG A N 1
ATOM 1289 C CA . ARG A 1 181 ? 17.213 2.132 15.798 1.00 50.50 181 ARG A CA 1
ATOM 1290 C C . ARG A 1 181 ? 16.889 0.713 16.256 1.00 50.50 181 ARG A C 1
ATOM 1292 O O . ARG A 1 181 ? 15.730 0.333 16.379 1.00 50.50 181 ARG A O 1
ATOM 1299 N N . GLY A 1 182 ? 17.930 -0.060 16.557 1.00 47.16 182 GLY A N 1
ATOM 1300 C CA . GLY A 1 182 ? 17.823 -1.254 17.395 1.00 47.16 182 GLY A CA 1
ATOM 1301 C C . GLY A 1 182 ? 17.404 -0.873 18.818 1.00 47.16 182 GLY A C 1
ATOM 1302 O O . GLY A 1 182 ? 18.223 -0.851 19.730 1.00 47.16 182 GLY A O 1
ATOM 1303 N N . GLY A 1 183 ? 16.133 -0.515 18.989 1.00 41.97 183 GLY A N 1
ATOM 1304 C CA . GLY A 1 183 ? 15.459 -0.365 20.269 1.00 41.97 183 GLY A CA 1
ATOM 1305 C C . GLY A 1 183 ? 14.471 -1.512 20.417 1.00 41.97 183 GLY A C 1
ATOM 1306 O O . GLY A 1 183 ? 13.530 -1.624 19.639 1.00 41.97 183 GLY A O 1
ATOM 1307 N N . ALA A 1 184 ? 14.723 -2.382 21.388 1.00 48.09 184 ALA A N 1
ATOM 1308 C CA . ALA A 1 184 ? 13.863 -3.491 21.769 1.00 48.09 184 ALA A CA 1
ATOM 1309 C C . ALA A 1 184 ? 12.396 -3.048 21.930 1.00 48.09 184 ALA A C 1
ATOM 1311 O O . ALA A 1 184 ? 12.118 -2.146 22.718 1.00 48.09 184 ALA A O 1
ATOM 1312 N N . GLY A 1 185 ? 11.452 -3.693 21.236 1.00 45.88 185 GLY A N 1
ATOM 1313 C CA . GLY A 1 185 ? 10.036 -3.399 21.457 1.00 45.88 185 GLY A CA 1
ATOM 1314 C C . GLY A 1 185 ? 9.044 -4.063 20.503 1.00 45.88 185 GLY A C 1
ATOM 1315 O O . GLY A 1 185 ? 8.734 -3.503 19.467 1.00 45.88 185 GLY A O 1
ATOM 1316 N N . ALA A 1 186 ? 8.501 -5.194 20.964 1.00 43.78 186 ALA A N 1
ATOM 1317 C CA . ALA A 1 186 ? 7.137 -5.705 20.765 1.00 43.78 186 ALA A CA 1
ATOM 1318 C C . ALA A 1 186 ? 6.642 -6.168 19.372 1.00 43.78 186 ALA A C 1
ATOM 1320 O O . ALA A 1 186 ? 6.479 -5.393 18.438 1.00 43.78 186 ALA A O 1
ATOM 1321 N N . GLY A 1 187 ? 6.248 -7.449 19.320 1.00 42.28 187 GLY A N 1
ATOM 1322 C CA . GLY A 1 187 ? 5.328 -7.996 18.318 1.00 42.28 187 GLY A CA 1
ATOM 1323 C C . GLY A 1 187 ? 5.389 -9.521 18.207 1.00 42.28 187 GLY A C 1
ATOM 1324 O O . GLY A 1 187 ? 5.983 -10.034 17.264 1.00 42.28 187 GLY A O 1
ATOM 1325 N N . ARG A 1 188 ? 4.823 -10.233 19.192 1.00 36.19 188 ARG A N 1
ATOM 1326 C CA . ARG A 1 188 ? 4.342 -11.619 19.042 1.00 36.19 188 ARG A CA 1
ATOM 1327 C C . ARG A 1 188 ? 2.895 -11.583 18.577 1.00 36.19 188 ARG A C 1
ATOM 1329 O O . ARG A 1 188 ? 2.195 -10.653 19.032 1.00 36.19 188 ARG A O 1
#

InterPro domains:
  IPR013780 Glycosyl hydrolase, all-beta [G3DSA:2.60.40.1180] (76-177)
  IPR041036 Glycoside hydrolase family 5, C-terminal domain [PF18564] (85-174)
  IPR052066 Glycosphingolipid Hydrolyzing Enzymes [PTHR31308] (21-180)